Protein AF-A0A1V5ZY75-F1 (afdb_monomer_lite)

Radius of gyration: 36.14 Å; chains: 1; bounding box: 83×41×102 Å

Secondary structure (DSSP, 8-state):
---EEEHHHHHHHHT--HHHHHHHHTTT---B-TTSPBPPPHHHHHHHHHHHHHHHHHHHHHHHHHHHHHHT---HHHHHHHHHHHHHHHHHHHHHHTSS-TT--TT----GGGTT-HHHHHHHHHTTTSEEEHHHHHHHHHH-HHHHHHHHHHHHHHHHHHHHHHHHHHHHHHHHHHHHHHHHHHHHHHHHHHHHHHHS-HHHHHHHHHHHHHHHHHH-B-TTS-BSSEEEE-TTS-EEEES--HHHHHHHHHH-TT-SS-TTS---

pLDDT: mean 79.22, std 14.33, range [38.31, 94.19]

Foldseek 3Di:
DFDKDFQQNCCLLLVHDLVVVLVVLLVPFFWAAPVRHFDFDPVLVVLVVVLVVLVVVLVVLVVVLVVCVVVVHDCVVSVVVNVVSVVVNVVSVVVCVVPVDRRGNNPPDDDPVCPPPVVSVVSSCVSRRTITGVVVVVVVCVVCVVSNVVSVVVVVVVVVVVVVVVVVVQLVQLLVVLLVLLVVLCVVCCVPCVVVVVPDDLLVVLVSSCVRRVVVQQPDAGPVRHRSWDWDADPVGDTDTDDDDSVSSLVSLCPCPVDPDRPSVDDD

Structure (mmCIF, N/CA/C/O backbone):
data_AF-A0A1V5ZY75-F1
#
_entry.id   AF-A0A1V5ZY75-F1
#
loop_
_atom_site.group_PDB
_atom_site.id
_atom_site.type_symbol
_atom_site.label_atom_id
_atom_site.label_alt_id
_atom_site.label_comp_id
_atom_site.label_asym_id
_atom_site.label_entity_id
_atom_site.label_seq_id
_atom_site.pdbx_PDB_ins_code
_atom_site.Cartn_x
_atom_site.Cartn_y
_atom_site.Cartn_z
_atom_site.occupancy
_atom_site.B_iso_or_equiv
_atom_site.auth_seq_id
_atom_site.auth_comp_id
_atom_site.auth_asym_id
_atom_site.auth_atom_id
_atom_site.pdbx_PDB_model_num
ATOM 1 N N . MET A 1 1 ? -10.872 -22.973 6.826 1.00 50.31 1 MET A N 1
ATOM 2 C CA . MET A 1 1 ? -10.241 -21.692 7.206 1.00 50.31 1 MET A CA 1
ATOM 3 C C . MET A 1 1 ? -10.696 -20.680 6.182 1.00 50.31 1 MET A C 1
ATOM 5 O O . MET A 1 1 ? -10.651 -21.013 5.007 1.00 50.31 1 MET A O 1
ATOM 9 N N . THR A 1 2 ? -11.210 -19.530 6.608 1.00 60.47 2 THR A N 1
ATOM 10 C CA . THR A 1 2 ? -11.576 -18.460 5.677 1.00 60.47 2 THR A CA 1
ATOM 11 C C . THR A 1 2 ? -10.291 -17.875 5.123 1.00 60.47 2 THR A C 1
ATOM 13 O O . THR A 1 2 ? -9.444 -17.417 5.891 1.00 60.47 2 THR A O 1
ATOM 16 N N . ASP A 1 3 ? -10.125 -17.929 3.811 1.00 87.19 3 ASP A N 1
ATOM 17 C CA . ASP A 1 3 ? -8.997 -17.285 3.168 1.00 87.19 3 ASP A CA 1
ATOM 18 C C . ASP A 1 3 ? -9.162 -15.766 3.268 1.00 87.19 3 ASP A C 1
ATOM 20 O O . ASP A 1 3 ? -10.206 -15.212 2.912 1.00 87.19 3 ASP A O 1
ATOM 24 N N . LEU A 1 4 ? -8.119 -15.096 3.752 1.00 90.81 4 LEU A N 1
ATOM 25 C CA . LEU A 1 4 ? -8.096 -13.650 3.931 1.00 90.81 4 LEU A CA 1
ATOM 26 C C . LEU A 1 4 ? -7.207 -12.986 2.872 1.00 90.81 4 LEU A C 1
ATOM 28 O O . LEU A 1 4 ? -6.217 -13.571 2.429 1.00 90.81 4 LEU A O 1
ATOM 32 N N . ILE A 1 5 ? -7.564 -11.766 2.479 1.00 89.81 5 ILE A N 1
ATOM 33 C CA . ILE A 1 5 ? -6.787 -10.885 1.596 1.00 89.81 5 ILE A CA 1
ATOM 34 C C . ILE A 1 5 ? -6.649 -9.515 2.260 1.00 89.81 5 ILE A C 1
ATOM 36 O O . ILE A 1 5 ? -7.590 -9.053 2.908 1.00 89.81 5 ILE A O 1
ATOM 40 N N . LYS A 1 6 ? -5.485 -8.872 2.154 1.00 87.94 6 LYS A N 1
ATOM 41 C CA . LYS A 1 6 ? -5.271 -7.560 2.784 1.00 87.94 6 LYS A CA 1
ATOM 42 C C . LYS A 1 6 ? -5.846 -6.423 1.944 1.00 87.94 6 LYS A C 1
ATOM 44 O O . LYS A 1 6 ? -5.929 -6.516 0.720 1.00 87.94 6 LYS A O 1
ATOM 49 N N . GLY A 1 7 ? -6.197 -5.313 2.590 1.00 83.25 7 GLY A N 1
ATOM 50 C CA . GLY A 1 7 ? -6.754 -4.140 1.911 1.00 83.25 7 GLY A CA 1
ATOM 51 C C . GLY A 1 7 ? -5.866 -3.578 0.796 1.00 83.25 7 GLY A C 1
ATOM 52 O O . GLY A 1 7 ? -6.369 -3.266 -0.280 1.00 83.25 7 GLY A O 1
ATOM 53 N N . HIS A 1 8 ? -4.544 -3.510 0.989 1.00 79.56 8 HIS A N 1
ATOM 54 C CA . HIS A 1 8 ? -3.632 -3.068 -0.078 1.00 79.56 8 HIS A CA 1
ATOM 55 C C . HIS A 1 8 ? -3.606 -4.022 -1.283 1.00 79.56 8 HIS A C 1
ATOM 57 O O . HIS A 1 8 ? -3.567 -3.566 -2.423 1.00 79.56 8 HIS A O 1
ATOM 63 N N . GLU A 1 9 ? -3.707 -5.333 -1.051 1.00 83.25 9 GLU A N 1
ATOM 64 C CA . GLU A 1 9 ? -3.795 -6.326 -2.127 1.00 83.25 9 GLU A CA 1
ATOM 65 C C . GLU A 1 9 ? -5.097 -6.146 -2.921 1.00 83.25 9 GLU A C 1
ATOM 67 O O . GLU A 1 9 ? -5.105 -6.339 -4.135 1.00 83.25 9 GLU A O 1
ATOM 72 N N . LEU A 1 10 ? -6.186 -5.708 -2.275 1.00 84.50 10 LEU A N 1
ATOM 73 C CA . LEU A 1 10 ? -7.428 -5.339 -2.962 1.00 84.50 10 LEU A CA 1
ATOM 74 C C . LEU A 1 10 ? -7.290 -4.067 -3.794 1.00 84.50 10 LEU A C 1
ATOM 76 O O . LEU A 1 10 ? -7.817 -4.028 -4.906 1.00 84.50 10 LEU A O 1
ATOM 80 N N . LEU A 1 11 ? -6.571 -3.049 -3.307 1.00 79.19 11 LEU A N 1
ATOM 81 C CA . LEU A 1 11 ? -6.301 -1.850 -4.107 1.00 79.19 11 LEU A CA 1
ATOM 82 C C . LEU A 1 11 ? -5.575 -2.206 -5.404 1.00 79.19 11 LEU A C 1
ATOM 84 O O . LEU A 1 11 ? -5.949 -1.719 -6.470 1.00 79.19 11 LEU A O 1
ATOM 88 N N . GLU A 1 12 ? -4.577 -3.087 -5.326 1.00 76.75 12 GLU A N 1
ATOM 89 C CA . GLU A 1 12 ? -3.836 -3.566 -6.492 1.00 76.75 12 GLU A CA 1
ATOM 90 C C . GLU A 1 12 ? -4.706 -4.441 -7.399 1.00 76.75 12 GLU A C 1
ATOM 92 O O . GLU A 1 12 ? -4.807 -4.185 -8.601 1.00 76.75 12 GLU A O 1
ATOM 97 N N . ARG A 1 13 ? -5.379 -5.442 -6.821 1.00 82.44 13 ARG A N 1
ATOM 98 C CA . ARG A 1 13 ? -6.199 -6.427 -7.541 1.00 82.44 13 ARG A CA 1
ATOM 99 C C . ARG A 1 13 ? -7.377 -5.789 -8.269 1.00 82.44 13 ARG A C 1
ATOM 101 O O . ARG A 1 13 ? -7.681 -6.172 -9.397 1.00 82.44 13 ARG A O 1
ATOM 108 N N . TRP A 1 14 ? -8.034 -4.814 -7.649 1.00 82.00 14 TRP A N 1
ATOM 109 C CA . TRP A 1 14 ? -9.155 -4.084 -8.243 1.00 82.00 14 TRP A CA 1
ATOM 110 C C . TRP A 1 14 ? -8.718 -2.808 -8.965 1.00 82.00 14 TRP A C 1
ATOM 112 O O . TRP A 1 14 ? -9.518 -2.215 -9.689 1.00 82.00 14 TRP A O 1
ATOM 122 N N . ASN A 1 15 ? -7.452 -2.403 -8.813 1.00 72.31 15 ASN A N 1
ATOM 123 C CA . ASN A 1 15 ? -6.892 -1.169 -9.364 1.00 72.31 15 ASN A CA 1
ATOM 124 C C . ASN A 1 15 ? -7.782 0.046 -9.032 1.00 72.31 15 ASN A C 1
ATOM 126 O O . ASN A 1 15 ? -8.202 0.835 -9.889 1.00 72.31 15 ASN A O 1
ATOM 130 N N . ILE A 1 16 ? -8.087 0.164 -7.745 1.00 72.06 16 ILE A N 1
ATOM 131 C CA . ILE A 1 16 ? -8.884 1.240 -7.171 1.00 72.06 16 ILE A CA 1
ATOM 132 C C . ILE A 1 16 ? -8.049 2.023 -6.163 1.0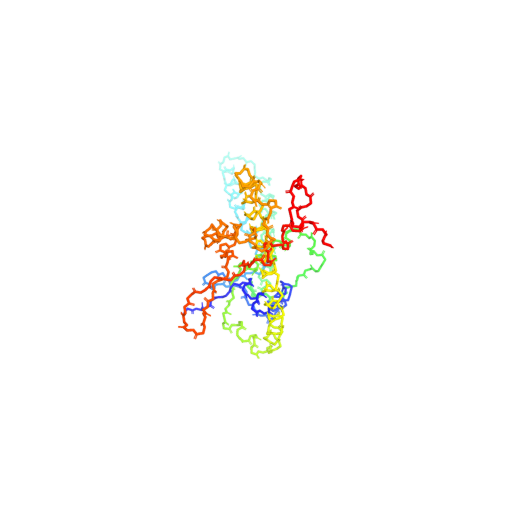0 72.06 16 ILE A C 1
ATOM 134 O O . ILE A 1 16 ? -7.079 1.513 -5.609 1.00 72.06 16 ILE A O 1
ATOM 138 N N . ASP A 1 17 ? -8.421 3.276 -5.934 1.00 70.06 17 ASP A N 1
ATOM 139 C CA . ASP A 1 17 ? -7.894 4.032 -4.805 1.00 70.06 17 ASP A CA 1
ATOM 140 C C . ASP A 1 17 ? -8.603 3.633 -3.502 1.00 70.06 17 ASP A C 1
ATOM 142 O O . ASP A 1 17 ? -9.605 2.909 -3.484 1.00 70.06 17 ASP A O 1
ATOM 146 N N . ILE A 1 18 ? -8.064 4.132 -2.394 1.00 70.62 18 ILE A N 1
ATOM 147 C CA . ILE A 1 18 ? -8.586 3.858 -1.060 1.00 70.62 18 ILE A CA 1
ATOM 148 C C . ILE A 1 18 ? -10.033 4.341 -0.879 1.00 70.62 18 ILE A C 1
ATOM 150 O O . ILE A 1 18 ? -10.809 3.678 -0.199 1.00 70.62 18 ILE A O 1
ATOM 154 N N . PHE A 1 19 ? -10.449 5.431 -1.529 1.00 74.31 19 PHE A N 1
ATOM 155 C CA . PHE A 1 19 ? -11.814 5.952 -1.404 1.00 74.31 19 PHE A CA 1
ATOM 156 C C . PHE A 1 19 ? -12.833 5.008 -2.033 1.00 74.31 19 PHE A C 1
ATOM 158 O O . PHE A 1 19 ? -13.869 4.718 -1.439 1.00 74.31 19 PHE A O 1
ATOM 165 N N . LYS A 1 20 ? -12.500 4.453 -3.197 1.00 77.62 20 LYS A N 1
ATOM 166 C CA . LYS A 1 20 ? -13.313 3.417 -3.830 1.00 77.62 20 LYS A CA 1
ATOM 167 C C . LYS A 1 20 ? -13.371 2.136 -3.003 1.00 77.62 20 LYS A C 1
ATOM 169 O O . LYS A 1 20 ? -14.414 1.493 -2.997 1.00 77.62 20 LYS A O 1
ATOM 174 N N . LEU A 1 21 ? -12.301 1.756 -2.296 1.00 81.19 21 LEU A N 1
ATOM 175 C CA . LEU A 1 21 ? -12.353 0.614 -1.371 1.00 81.19 21 LEU A CA 1
ATOM 176 C C . LEU A 1 21 ? -13.390 0.857 -0.264 1.00 81.19 21 LEU A C 1
ATOM 178 O O . LEU A 1 21 ? -14.197 -0.023 0.031 1.00 81.19 21 LEU A O 1
ATOM 182 N N . TYR A 1 22 ? -13.441 2.077 0.269 1.00 79.19 22 TYR A N 1
ATOM 183 C CA . TYR A 1 22 ? -14.458 2.485 1.236 1.00 79.19 22 TYR A CA 1
ATOM 184 C C . TYR A 1 22 ? -15.885 2.465 0.677 1.00 79.19 22 TYR A C 1
ATOM 186 O O . TYR A 1 22 ? -16.811 2.101 1.401 1.00 79.19 22 TYR A O 1
ATOM 194 N N . ASP A 1 23 ? -16.085 2.774 -0.606 1.00 81.94 23 ASP A N 1
ATOM 195 C CA . ASP A 1 23 ? -17.400 2.616 -1.237 1.00 81.94 23 ASP A CA 1
ATOM 196 C C . ASP A 1 23 ? -17.878 1.155 -1.215 1.00 81.94 23 ASP A C 1
ATOM 198 O O . ASP A 1 23 ? -19.076 0.909 -1.068 1.00 81.94 23 ASP A O 1
ATOM 202 N N . TYR A 1 24 ? -16.970 0.180 -1.345 1.00 86.75 24 TYR A N 1
ATOM 203 C CA . TYR A 1 24 ? -17.310 -1.242 -1.211 1.00 86.75 24 TYR A CA 1
ATOM 204 C C . TYR A 1 24 ? -17.560 -1.638 0.244 1.00 86.75 24 TYR A C 1
ATOM 206 O O . TYR A 1 24 ? -18.488 -2.403 0.512 1.00 86.75 24 TYR A O 1
ATOM 214 N N . ILE A 1 25 ? -16.798 -1.082 1.188 1.00 86.88 25 ILE A N 1
ATOM 215 C CA . ILE A 1 25 ? -17.009 -1.294 2.628 1.00 86.88 25 ILE A CA 1
ATOM 216 C C . ILE A 1 25 ? -18.401 -0.813 3.051 1.00 86.88 25 ILE A C 1
ATOM 218 O O . ILE A 1 25 ? -19.169 -1.564 3.653 1.00 86.88 25 ILE A O 1
ATOM 222 N N . ASN A 1 26 ? -18.798 0.376 2.600 1.00 80.06 26 ASN A N 1
ATOM 223 C CA . ASN A 1 26 ? -20.136 0.931 2.827 1.00 80.06 26 ASN A CA 1
ATOM 224 C C . ASN A 1 26 ? -21.252 0.154 2.110 1.00 80.06 26 ASN A C 1
ATOM 226 O O . ASN A 1 26 ? -22.430 0.363 2.384 1.00 80.06 26 ASN A O 1
ATOM 230 N N . LYS A 1 27 ? -20.899 -0.751 1.193 1.00 81.38 27 LYS A N 1
ATOM 231 C CA . LYS A 1 27 ? -21.823 -1.666 0.507 1.00 81.38 27 LYS A CA 1
ATOM 232 C C . LYS A 1 27 ? -21.769 -3.093 1.057 1.00 81.38 27 LYS A C 1
ATOM 234 O O . LYS A 1 27 ? -22.365 -3.986 0.461 1.00 81.38 27 LYS A O 1
ATOM 239 N N . GLY A 1 28 ? -21.093 -3.307 2.186 1.00 81.88 28 GLY A N 1
ATOM 240 C CA . GLY A 1 28 ? -21.111 -4.572 2.918 1.00 81.88 28 GLY A CA 1
ATOM 241 C C . GLY A 1 28 ? -19.825 -5.387 2.841 1.00 81.88 28 GLY A C 1
ATOM 242 O O . GLY A 1 28 ? -19.806 -6.509 3.340 1.00 81.88 28 GLY A O 1
ATOM 243 N N . LEU A 1 29 ? -18.743 -4.857 2.260 1.00 89.44 29 LEU A N 1
ATOM 244 C CA . LEU A 1 29 ? -17.427 -5.481 2.392 1.00 89.44 29 LEU A CA 1
ATOM 245 C C . LEU A 1 29 ? -16.895 -5.262 3.817 1.00 89.44 29 LEU A C 1
ATOM 247 O O . LEU A 1 29 ? -16.447 -4.174 4.158 1.00 89.44 29 LEU A O 1
ATOM 251 N N . GLN A 1 30 ? -16.950 -6.292 4.658 1.00 90.94 30 GLN A N 1
ATOM 252 C CA . GLN A 1 30 ? -16.604 -6.183 6.075 1.00 90.94 30 GLN A CA 1
ATOM 253 C C . GLN A 1 30 ? -15.084 -6.284 6.312 1.00 90.94 30 GLN A C 1
ATOM 255 O O . GLN A 1 30 ? -14.500 -7.325 6.002 1.00 90.94 30 GLN A O 1
ATOM 260 N N . PRO A 1 31 ? -14.441 -5.275 6.936 1.00 91.62 31 PRO A N 1
ATOM 261 C CA . PRO A 1 31 ? -13.076 -5.403 7.433 1.00 91.62 31 PRO A CA 1
ATOM 262 C C . PRO A 1 31 ? -12.997 -6.396 8.599 1.00 91.62 31 PRO A C 1
ATOM 264 O O . PRO A 1 31 ? -13.831 -6.387 9.516 1.00 91.62 31 PRO A O 1
ATOM 267 N N . LEU A 1 32 ? -11.966 -7.234 8.568 1.00 92.06 32 LEU A N 1
ATOM 268 C CA . LEU A 1 32 ? -11.674 -8.306 9.511 1.00 92.06 32 LEU A CA 1
ATOM 269 C C . LEU A 1 32 ? -10.255 -8.156 10.064 1.00 92.06 32 LEU A C 1
ATOM 271 O O . LEU A 1 32 ? -9.349 -7.646 9.407 1.00 92.06 32 LEU A O 1
ATOM 275 N N . ASN A 1 33 ? -10.032 -8.665 11.271 1.00 89.62 33 ASN A N 1
ATOM 276 C CA . ASN A 1 33 ? -8.682 -8.812 11.803 1.00 89.62 33 ASN A CA 1
ATOM 277 C C . ASN A 1 33 ? -7.989 -10.070 11.237 1.00 89.62 33 ASN A C 1
ATOM 279 O O . ASN A 1 33 ? -8.601 -10.889 10.554 1.00 89.62 33 ASN A O 1
ATOM 283 N N . GLN A 1 34 ? -6.721 -10.277 11.600 1.00 86.81 34 GLN A N 1
ATOM 284 C CA . GLN A 1 34 ? -5.915 -11.439 11.181 1.00 86.81 34 GLN A CA 1
ATOM 285 C C . GLN A 1 34 ? -6.513 -12.804 11.574 1.00 86.81 34 GLN A C 1
ATOM 287 O O . GLN A 1 34 ? -6.138 -13.829 11.016 1.00 86.81 34 GLN A O 1
ATOM 292 N N . THR A 1 35 ? -7.436 -12.830 12.539 1.00 88.50 35 THR A N 1
ATOM 293 C CA . THR A 1 35 ? -8.142 -14.043 12.986 1.00 88.50 35 THR A CA 1
ATOM 294 C C . THR A 1 35 ? -9.525 -14.202 12.345 1.00 88.50 35 THR A C 1
ATOM 296 O O . THR A 1 35 ? -10.269 -15.100 12.726 1.00 88.50 35 THR A O 1
ATOM 299 N N . GLY A 1 36 ? -9.893 -13.324 11.406 1.00 86.19 36 GLY A N 1
ATOM 300 C CA . GLY A 1 36 ? -11.177 -13.348 10.706 1.00 86.19 36 GLY A CA 1
ATOM 301 C C . GLY A 1 36 ? -12.352 -12.753 11.489 1.00 86.19 36 GLY A C 1
ATOM 302 O O . GLY A 1 36 ? -13.499 -12.977 11.114 1.00 86.19 36 GLY A O 1
ATOM 303 N N . LYS A 1 37 ? -12.108 -12.014 12.582 1.00 89.75 37 LYS A N 1
ATOM 304 C CA . LYS A 1 37 ? -13.183 -11.365 13.355 1.00 89.75 37 LYS A CA 1
ATOM 305 C C . LYS A 1 37 ? -13.495 -9.964 12.811 1.00 89.75 37 LYS A C 1
ATOM 307 O O . LYS A 1 37 ? -12.540 -9.231 12.548 1.00 89.75 37 LYS A O 1
ATOM 312 N N . PRO A 1 38 ? -14.778 -9.564 12.722 1.00 90.88 38 PRO A N 1
ATOM 313 C CA . PRO A 1 38 ? -15.186 -8.227 12.293 1.00 90.88 38 PRO A CA 1
ATOM 314 C C . PRO A 1 38 ? -14.555 -7.096 13.105 1.00 90.88 38 PRO A C 1
ATOM 316 O O . PRO A 1 38 ? -14.480 -7.160 14.336 1.00 90.88 38 PRO A O 1
ATOM 319 N N . ILE A 1 39 ? -14.120 -6.049 12.404 1.00 88.56 39 ILE A N 1
ATOM 320 C CA . ILE A 1 39 ? -13.572 -4.826 12.993 1.00 88.56 39 ILE A CA 1
ATOM 321 C C . ILE A 1 39 ? -14.659 -3.739 13.010 1.00 88.56 39 ILE A C 1
ATOM 323 O O . ILE A 1 39 ? -15.235 -3.458 11.960 1.00 88.56 39 ILE A O 1
ATOM 327 N N . PRO A 1 40 ? -14.926 -3.091 14.161 1.00 87.31 40 PRO A N 1
ATOM 328 C CA . PRO A 1 40 ? -15.837 -1.952 14.250 1.00 87.31 40 PRO A CA 1
ATOM 329 C C . PRO A 1 40 ? -15.362 -0.717 13.471 1.00 87.31 40 PRO A C 1
ATOM 331 O O . PRO A 1 40 ? -14.157 -0.449 13.446 1.00 87.31 40 PRO A O 1
ATOM 334 N N . PRO A 1 41 ? -16.283 0.124 12.966 1.00 84.81 41 PRO A N 1
ATOM 335 C CA . PRO A 1 41 ? -15.938 1.431 12.414 1.00 84.81 41 PRO A CA 1
ATOM 336 C C . PRO A 1 41 ? -15.153 2.329 13.400 1.00 84.81 41 PRO A C 1
ATOM 338 O O . PRO A 1 41 ? -15.284 2.168 14.621 1.00 84.81 41 PRO A O 1
ATOM 341 N N . PRO A 1 42 ? -14.353 3.308 12.927 1.00 78.62 42 PRO A N 1
ATOM 342 C CA . PRO A 1 42 ? -13.482 4.133 13.764 1.00 78.62 42 PRO A CA 1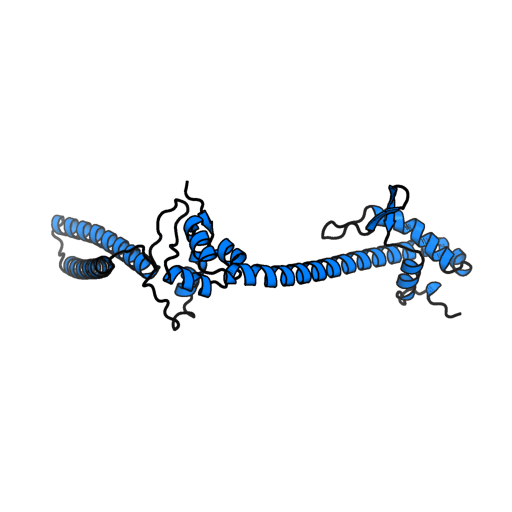
ATOM 343 C C . PRO A 1 42 ? -14.212 4.893 14.869 1.00 78.62 42 PRO A C 1
ATOM 345 O O . PRO A 1 42 ? -13.727 4.941 15.997 1.00 78.62 42 PRO A O 1
ATOM 348 N N . ASN A 1 43 ? -15.400 5.437 14.591 1.00 79.56 43 ASN A N 1
ATOM 349 C CA . ASN A 1 43 ? -16.208 6.130 15.600 1.00 79.56 43 ASN A CA 1
ATOM 350 C C . ASN A 1 43 ? -16.670 5.179 16.716 1.00 79.56 43 ASN A C 1
ATOM 352 O O . ASN A 1 43 ? -16.612 5.539 17.890 1.00 79.56 43 ASN A O 1
ATOM 356 N N . VAL A 1 44 ? -17.084 3.958 16.368 1.00 85.12 44 VAL A N 1
ATOM 357 C CA . VAL A 1 44 ? -17.472 2.922 17.329 1.00 85.12 44 VAL A CA 1
ATOM 358 C C . VAL A 1 44 ? -16.254 2.480 18.128 1.00 85.12 44 VAL A C 1
ATOM 360 O O . VAL A 1 44 ? -16.305 2.434 19.354 1.00 85.12 44 VAL A O 1
ATOM 363 N N . THR A 1 45 ? -15.129 2.244 17.453 1.00 84.62 45 THR A N 1
ATOM 364 C CA . THR A 1 45 ? -13.850 1.917 18.091 1.00 84.62 45 THR A CA 1
ATOM 365 C C . THR A 1 45 ? -13.424 3.004 19.080 1.00 84.62 45 THR A C 1
ATOM 367 O O . THR A 1 45 ? -13.021 2.688 20.199 1.00 84.62 45 THR A O 1
ATOM 370 N N . HIS A 1 46 ? -13.537 4.279 18.706 1.00 82.69 46 HIS A N 1
ATOM 371 C CA . HIS A 1 46 ? -13.221 5.409 19.575 1.00 82.69 46 HIS A CA 1
ATOM 372 C C . HIS A 1 46 ? -14.156 5.467 20.789 1.00 82.69 46 HIS A C 1
ATOM 374 O O . HIS A 1 46 ? -13.673 5.543 21.916 1.00 82.69 46 HIS A O 1
ATOM 380 N N . MET A 1 47 ? -15.473 5.334 20.591 1.00 84.94 47 MET A N 1
ATOM 381 C CA . MET A 1 47 ? -16.440 5.286 21.696 1.00 84.94 47 MET A CA 1
ATOM 382 C C . MET A 1 47 ? -16.166 4.118 22.652 1.00 84.94 47 MET A C 1
ATOM 384 O O . MET A 1 47 ? -16.211 4.301 23.864 1.00 84.94 47 MET A O 1
ATOM 388 N N . LEU A 1 48 ? -15.823 2.935 22.132 1.00 87.94 48 LEU A N 1
ATOM 389 C CA . LEU A 1 48 ? -15.456 1.772 22.946 1.00 87.94 48 LEU A CA 1
ATOM 390 C C . LEU A 1 48 ? -14.166 2.006 23.745 1.00 87.94 48 LEU A C 1
ATOM 392 O O . LEU A 1 48 ? -14.089 1.616 24.911 1.00 87.94 48 LEU A O 1
ATOM 396 N N . LYS A 1 49 ? -13.154 2.641 23.137 1.00 87.56 49 LYS A N 1
ATOM 397 C CA . LYS A 1 49 ? -11.907 3.013 23.824 1.00 87.56 49 LYS A CA 1
ATOM 398 C C . LYS A 1 49 ? -12.167 4.027 24.936 1.00 87.56 49 LYS A C 1
ATOM 400 O O . LYS A 1 49 ? -11.711 3.809 26.056 1.00 87.56 49 LYS A O 1
ATOM 405 N N . LEU A 1 50 ? -12.923 5.085 24.644 1.00 87.12 50 LEU A N 1
ATOM 406 C CA . LEU A 1 50 ? -13.268 6.124 25.612 1.00 87.12 50 LEU A CA 1
ATOM 407 C C . LEU A 1 50 ? -14.088 5.549 26.772 1.00 87.12 50 LEU A C 1
ATOM 409 O O . LEU A 1 50 ? -13.760 5.780 27.930 1.00 87.12 50 LEU A O 1
ATOM 413 N N . LEU A 1 51 ? -15.085 4.712 26.474 1.00 91.38 51 LEU A N 1
ATOM 414 C CA . LEU A 1 51 ? -15.872 4.030 27.497 1.00 91.38 51 LEU A CA 1
ATOM 415 C C . LEU A 1 51 ? -14.994 3.149 28.397 1.00 91.38 51 LEU A C 1
ATOM 417 O O . LEU A 1 51 ? -15.176 3.136 29.612 1.00 91.38 51 LEU A O 1
ATOM 421 N N . ARG A 1 52 ? -14.022 2.425 27.826 1.00 92.31 52 ARG A N 1
ATOM 422 C CA . ARG A 1 52 ? -13.071 1.622 28.609 1.00 92.31 52 ARG A CA 1
ATOM 423 C C . ARG A 1 52 ? -12.214 2.495 29.527 1.00 92.31 52 ARG A C 1
ATOM 425 O O . ARG A 1 52 ? -12.024 2.120 30.680 1.00 92.31 52 ARG A O 1
ATOM 432 N N . ALA A 1 53 ? -11.720 3.629 29.030 1.00 90.38 53 ALA A N 1
ATOM 433 C CA . ALA A 1 53 ? -10.939 4.573 29.824 1.00 90.38 53 ALA A CA 1
ATOM 434 C C . ALA A 1 53 ? -11.765 5.126 30.996 1.00 90.38 53 ALA A C 1
ATOM 436 O O . ALA A 1 53 ? -11.351 4.990 32.144 1.00 90.38 53 ALA A O 1
ATOM 437 N N . ILE A 1 54 ? -12.980 5.614 30.725 1.00 90.00 54 ILE A N 1
ATOM 438 C CA . ILE A 1 54 ? -13.890 6.137 31.754 1.00 90.00 54 ILE A CA 1
ATOM 439 C C . ILE A 1 54 ? -14.240 5.058 32.786 1.00 90.00 54 ILE A C 1
ATOM 441 O O . ILE A 1 54 ? -14.248 5.337 33.979 1.00 90.00 54 ILE A O 1
ATOM 445 N N . LYS A 1 55 ? -14.487 3.808 32.371 1.00 91.88 55 LYS A N 1
ATOM 446 C CA . LYS A 1 55 ? -14.731 2.705 33.319 1.00 91.88 55 LYS A CA 1
ATOM 447 C C . LYS A 1 55 ? -13.526 2.427 34.218 1.00 91.88 55 LYS A C 1
ATOM 449 O O . LYS A 1 55 ? -13.715 2.153 35.399 1.00 91.88 55 LYS A O 1
ATOM 454 N N . GLY A 1 56 ? -12.311 2.515 33.678 1.00 91.00 56 GLY A N 1
ATOM 455 C CA . GLY A 1 56 ? -11.084 2.428 34.470 1.00 91.00 56 GLY A CA 1
ATOM 456 C C . GLY A 1 56 ? -10.964 3.578 35.472 1.00 91.00 56 GLY A C 1
ATOM 457 O O . GLY A 1 56 ? -10.713 3.336 36.650 1.00 91.00 56 GLY A O 1
ATOM 458 N N . GLU A 1 57 ? -11.219 4.815 35.034 1.00 90.62 57 GLU A N 1
ATOM 459 C CA . GLU A 1 57 ? -11.249 5.992 35.913 1.00 90.62 57 GLU A CA 1
ATOM 460 C C . GLU A 1 57 ? -12.279 5.832 37.036 1.00 90.62 57 GLU A C 1
ATOM 462 O O . GLU A 1 57 ? -11.956 6.055 38.200 1.00 90.62 57 GLU A O 1
ATOM 467 N N . LEU A 1 58 ? -13.492 5.374 36.712 1.00 92.12 58 LEU A N 1
ATOM 468 C CA . LEU A 1 58 ? -14.556 5.132 37.686 1.00 92.12 58 LEU A CA 1
ATOM 469 C C . LEU A 1 58 ? -14.145 4.107 38.747 1.00 92.12 58 LEU A C 1
ATOM 471 O O . LEU A 1 58 ? -14.378 4.346 39.928 1.00 92.12 58 LEU A O 1
ATOM 475 N N . GLN A 1 59 ? -13.499 3.003 38.358 1.00 92.62 59 GLN A N 1
ATOM 476 C CA . GLN A 1 59 ? -13.005 2.003 39.313 1.00 92.62 59 GLN A CA 1
ATOM 477 C C . GLN A 1 59 ? -11.966 2.588 40.276 1.00 92.62 59 GLN A C 1
ATOM 479 O O . GLN A 1 59 ? -11.998 2.307 41.475 1.00 92.62 59 GLN A O 1
ATOM 484 N N . VAL A 1 60 ? -11.049 3.415 39.766 1.00 91.50 60 VAL A N 1
ATOM 485 C CA . VAL A 1 60 ? -10.031 4.080 40.590 1.00 91.50 60 VAL A CA 1
ATOM 486 C C . VAL A 1 60 ? -10.678 5.103 41.524 1.00 91.50 60 VAL A C 1
ATOM 488 O O . VAL A 1 60 ? -10.410 5.078 42.722 1.00 91.50 60 VAL A O 1
ATOM 491 N N . MET A 1 61 ? -11.571 5.953 41.012 1.00 89.81 61 MET A N 1
ATOM 492 C CA . MET A 1 61 ? -12.273 6.964 41.809 1.00 89.81 61 MET A CA 1
ATOM 493 C C . MET A 1 61 ? -13.137 6.335 42.907 1.00 89.81 61 MET A C 1
ATOM 495 O O . MET A 1 61 ? -13.106 6.811 44.035 1.00 89.81 61 MET A O 1
ATOM 499 N N . GLN A 1 62 ? -13.846 5.237 42.620 1.00 90.94 62 GLN A N 1
ATOM 500 C CA . GLN A 1 62 ? -14.615 4.486 43.623 1.00 90.94 62 GLN A CA 1
ATOM 501 C C . GLN A 1 62 ? -13.717 3.913 44.724 1.00 90.94 62 GLN A C 1
ATOM 503 O O . GLN A 1 62 ? -14.097 3.880 45.892 1.00 90.94 62 GLN A O 1
ATOM 508 N N . ARG A 1 63 ? -12.506 3.470 44.372 1.00 92.19 63 ARG A N 1
ATOM 509 C CA . ARG A 1 63 ? -11.536 2.989 45.358 1.00 92.19 63 ARG A CA 1
ATOM 510 C C . ARG A 1 63 ? -11.012 4.121 46.243 1.00 92.19 63 ARG A C 1
ATOM 512 O O . ARG A 1 63 ? -10.883 3.912 47.444 1.00 92.19 63 ARG A O 1
ATOM 519 N N . ILE A 1 64 ? -10.713 5.284 45.662 1.00 88.56 64 ILE A N 1
ATOM 520 C CA . ILE A 1 64 ? -10.268 6.473 46.408 1.00 88.56 64 ILE A CA 1
ATOM 521 C C . ILE A 1 64 ? -11.381 6.953 47.343 1.00 88.56 64 ILE A C 1
ATOM 523 O O . ILE A 1 64 ? -11.137 7.152 48.525 1.00 88.56 64 ILE A O 1
ATOM 527 N N . GLU A 1 65 ? -12.612 7.060 46.842 1.00 92.62 65 GLU A N 1
ATOM 528 C CA . GLU A 1 65 ? -13.784 7.456 47.630 1.00 92.62 65 GLU A CA 1
ATOM 529 C C . GLU A 1 65 ? -13.980 6.561 48.859 1.00 92.62 65 GLU A C 1
ATOM 531 O O . GLU A 1 65 ? -14.161 7.064 49.969 1.00 92.62 65 GLU A O 1
ATOM 536 N N . LYS A 1 66 ? -13.843 5.242 48.682 1.00 91.75 66 LYS A N 1
ATOM 537 C CA . LYS A 1 66 ? -13.936 4.276 49.776 1.00 91.75 66 LYS A CA 1
ATOM 538 C C . LYS A 1 66 ? -12.835 4.471 50.823 1.00 91.75 66 LYS A C 1
ATOM 540 O O . LYS A 1 66 ? -13.136 4.476 52.012 1.00 91.75 66 LYS A O 1
ATOM 545 N N . LEU A 1 67 ? -11.582 4.638 50.393 1.00 92.06 67 LEU A N 1
ATOM 546 C CA . LEU A 1 67 ? -10.445 4.851 51.299 1.00 92.06 67 LEU A CA 1
ATOM 547 C C . LEU A 1 67 ? -10.588 6.158 52.087 1.00 92.06 67 LEU A C 1
ATOM 549 O O . LEU A 1 67 ? -10.361 6.169 53.292 1.00 92.06 67 LEU A O 1
ATOM 553 N N . ASN A 1 68 ? -11.025 7.232 51.429 1.00 90.50 68 ASN A N 1
ATOM 554 C CA . ASN A 1 68 ? -11.261 8.520 52.076 1.00 90.50 68 ASN A CA 1
ATOM 555 C C . ASN A 1 68 ? -12.394 8.425 53.104 1.00 90.50 68 ASN A C 1
ATOM 557 O O . ASN A 1 68 ? -12.247 8.910 54.222 1.00 90.50 68 ASN A O 1
ATOM 561 N N . LYS A 1 69 ? -13.486 7.717 52.781 1.00 89.75 69 LYS A N 1
ATOM 562 C CA . LYS A 1 69 ? -14.552 7.424 53.752 1.00 89.75 69 LYS A CA 1
ATOM 563 C C . LYS A 1 69 ? -14.050 6.630 54.957 1.00 89.75 69 LYS A C 1
ATOM 565 O O . LYS A 1 69 ? -14.414 6.957 56.081 1.00 89.75 69 LYS A O 1
ATOM 570 N N . GLU A 1 70 ? -13.227 5.605 54.737 1.00 91.88 70 GLU A N 1
ATOM 571 C CA . GLU A 1 70 ? -12.619 4.802 55.811 1.00 91.88 70 GLU A CA 1
ATOM 572 C C . GLU A 1 70 ? -11.656 5.631 56.683 1.00 91.88 70 GLU A C 1
ATOM 574 O O . GLU A 1 70 ? -11.569 5.398 57.887 1.00 91.88 70 GLU A O 1
ATOM 579 N N . ALA A 1 71 ? -10.981 6.624 56.098 1.00 90.31 71 ALA A N 1
ATOM 580 C CA . ALA A 1 71 ? -10.105 7.566 56.794 1.00 90.31 71 ALA A CA 1
ATOM 581 C C . ALA A 1 71 ? -10.851 8.734 57.477 1.00 90.31 71 ALA A C 1
ATOM 583 O O . ALA A 1 71 ? -10.231 9.509 58.204 1.00 90.31 71 ALA A O 1
ATOM 584 N N . GLY A 1 72 ? -12.168 8.865 57.271 1.00 88.56 72 GLY A N 1
ATOM 585 C CA . GLY A 1 72 ? -12.967 9.979 57.792 1.00 88.56 72 GLY A CA 1
ATOM 586 C C . GLY A 1 72 ? -12.767 11.304 57.046 1.00 88.56 72 GLY A C 1
ATOM 587 O O . GLY A 1 72 ? -13.071 12.361 57.594 1.00 88.56 72 GLY A O 1
ATOM 588 N N . GLU A 1 73 ? -12.253 11.261 55.816 1.00 88.56 73 GLU A N 1
ATOM 589 C CA . GLU A 1 73 ? -12.051 12.428 54.957 1.00 88.56 73 GLU A CA 1
ATOM 590 C C . GLU A 1 73 ? -13.324 12.810 54.180 1.00 88.56 73 GLU A C 1
ATOM 592 O O . GLU A 1 73 ? -14.188 11.980 53.877 1.00 88.56 73 GLU A O 1
ATOM 597 N N . GLU A 1 74 ? -13.431 14.090 53.816 1.00 86.62 74 GLU A N 1
ATOM 598 C CA . GLU A 1 74 ? -14.521 14.609 52.989 1.00 86.62 74 GLU A CA 1
ATOM 599 C C . GLU A 1 74 ? -14.416 14.082 51.546 1.00 86.62 74 GLU A C 1
ATOM 601 O O . GLU A 1 74 ? -13.338 14.033 50.952 1.00 86.62 74 GLU A O 1
ATOM 606 N N . THR A 1 75 ? -15.545 13.667 50.963 1.00 89.06 75 THR A N 1
ATOM 607 C CA . THR A 1 75 ? -15.584 13.025 49.631 1.00 89.06 75 THR A CA 1
ATOM 608 C C . THR A 1 75 ? -16.450 13.762 48.613 1.00 89.06 75 THR A C 1
ATOM 610 O O . THR A 1 75 ? -16.652 13.262 47.507 1.00 89.06 75 THR A O 1
ATOM 613 N N . ASP A 1 76 ? -16.942 14.959 48.933 1.00 90.75 76 ASP A N 1
ATOM 614 C CA . ASP A 1 76 ? -17.906 15.689 48.102 1.00 90.75 76 ASP A CA 1
ATOM 615 C C . ASP A 1 76 ? -17.402 15.959 46.681 1.00 90.75 76 ASP A C 1
ATOM 617 O O . ASP A 1 76 ? -18.124 15.730 45.706 1.00 90.75 76 ASP A O 1
ATOM 621 N N . ASP A 1 77 ? -16.147 16.374 46.529 1.00 86.12 77 ASP A N 1
ATOM 622 C CA . ASP A 1 77 ? -15.578 16.645 45.208 1.00 86.12 77 ASP A CA 1
ATOM 623 C C . ASP A 1 77 ? -15.333 15.364 44.399 1.00 86.12 77 ASP A C 1
ATOM 625 O O . ASP A 1 77 ? -15.578 15.334 43.188 1.00 86.12 77 ASP A O 1
ATOM 629 N N . ILE A 1 78 ? -14.962 14.266 45.066 1.00 86.75 78 ILE A N 1
ATOM 630 C CA . ILE A 1 78 ? -14.835 12.946 44.433 1.00 86.75 78 ILE A CA 1
ATOM 631 C C . ILE A 1 78 ? -16.214 12.448 43.976 1.00 86.75 78 ILE A C 1
ATOM 633 O O . ILE A 1 78 ? -16.358 11.970 42.849 1.00 86.75 78 ILE A O 1
ATOM 637 N N . ASN A 1 79 ? -17.252 12.630 44.795 1.00 87.56 79 ASN A N 1
ATOM 638 C CA . ASN A 1 79 ? -18.629 12.249 44.475 1.00 87.56 79 ASN A CA 1
ATOM 639 C C . ASN A 1 79 ? -19.193 13.045 43.285 1.00 87.56 79 ASN A C 1
ATOM 641 O O . ASN A 1 79 ? -19.874 12.478 42.417 1.00 87.56 79 ASN A O 1
ATOM 645 N N . LYS A 1 80 ? -18.872 14.344 43.183 1.00 91.69 80 LYS A N 1
ATOM 646 C CA . LYS A 1 80 ? -19.214 15.166 42.008 1.00 91.69 80 LYS A CA 1
ATOM 647 C C . LYS A 1 80 ? -18.555 14.617 40.738 1.00 91.69 80 LYS A C 1
ATOM 649 O O . LYS A 1 80 ? -19.246 14.428 39.734 1.00 91.69 80 LYS A O 1
ATOM 654 N N . LEU A 1 81 ? -17.255 14.310 40.778 1.00 89.88 81 LEU A N 1
ATOM 655 C CA . LEU A 1 81 ? -16.518 13.754 39.633 1.00 89.88 81 LEU A CA 1
ATOM 656 C C . LEU A 1 81 ? -17.035 12.369 39.219 1.00 89.88 81 LEU A C 1
ATOM 658 O O . LEU A 1 81 ? -17.270 12.138 38.029 1.00 89.88 81 LEU A O 1
ATOM 662 N N . LEU A 1 82 ? -17.297 11.484 40.186 1.00 91.31 82 LEU A N 1
ATOM 663 C CA . LEU A 1 82 ? -17.918 10.176 39.957 1.00 91.31 82 LEU A CA 1
ATOM 664 C C . LEU A 1 82 ? -19.248 10.314 39.215 1.00 91.31 82 LEU A C 1
ATOM 666 O O . LEU A 1 82 ? -19.487 9.621 38.227 1.00 91.31 82 LEU A O 1
ATOM 670 N N . THR A 1 83 ? -20.094 11.253 39.644 1.00 92.25 83 THR A N 1
ATOM 671 C CA . THR A 1 83 ? -21.393 11.509 39.010 1.00 92.25 83 THR A CA 1
ATOM 672 C C . THR A 1 83 ? -21.236 11.965 37.557 1.00 92.25 83 THR A C 1
ATOM 674 O O . THR A 1 83 ? -21.966 11.495 36.682 1.00 92.25 83 THR A O 1
ATOM 677 N N . ILE A 1 84 ? -20.280 12.857 37.275 1.00 92.38 84 ILE A N 1
ATOM 678 C CA . ILE A 1 84 ? -20.004 13.342 35.913 1.00 92.38 84 ILE A CA 1
ATOM 679 C C . ILE A 1 84 ? -19.547 12.186 35.017 1.00 92.38 84 ILE A C 1
ATOM 681 O O . ILE A 1 84 ? -20.117 11.980 33.942 1.00 92.38 84 ILE A O 1
ATOM 685 N N . ARG A 1 85 ? -18.569 11.394 35.473 1.00 90.94 85 ARG A N 1
ATOM 686 C CA . ARG A 1 85 ? -18.026 10.265 34.705 1.00 90.94 85 ARG A CA 1
ATOM 687 C C . ARG A 1 85 ? -19.042 9.145 34.497 1.00 90.94 85 ARG A C 1
ATOM 689 O O . ARG A 1 85 ? -19.093 8.579 33.408 1.00 90.94 85 ARG A O 1
ATOM 696 N N . LEU A 1 86 ? -19.899 8.866 35.482 1.00 93.25 86 LEU A N 1
ATOM 697 C CA . LEU A 1 86 ? -21.002 7.908 35.337 1.00 93.25 86 LEU A CA 1
ATOM 698 C C . LEU A 1 86 ? -21.994 8.351 34.258 1.00 93.25 86 LEU A C 1
ATOM 700 O O . LEU A 1 86 ? -22.372 7.547 33.408 1.00 93.25 86 LEU A O 1
ATOM 704 N N . ARG A 1 87 ? -22.384 9.633 34.239 1.00 94.12 87 ARG A N 1
ATOM 705 C CA . ARG A 1 87 ? -23.255 10.163 33.174 1.00 94.12 87 ARG A CA 1
ATOM 706 C C . ARG A 1 87 ? -22.601 10.055 31.801 1.00 94.12 87 ARG A C 1
ATOM 708 O O . ARG A 1 87 ? -23.274 9.709 30.834 1.00 94.12 87 ARG A O 1
ATOM 715 N N . GLU A 1 88 ? -21.309 10.354 31.707 1.00 93.12 88 GLU A N 1
ATOM 716 C CA . GLU A 1 88 ? -20.559 10.245 30.456 1.00 93.12 88 GLU A CA 1
ATOM 717 C C . GLU A 1 88 ? -20.500 8.795 29.951 1.00 93.12 88 GLU A C 1
ATOM 719 O O . GLU A 1 88 ? -20.789 8.543 28.779 1.00 93.12 88 GLU A O 1
ATOM 724 N N . ALA A 1 89 ? -20.214 7.838 30.842 1.00 92.75 89 ALA A N 1
ATOM 725 C CA . ALA A 1 89 ? -20.224 6.411 30.533 1.00 92.75 89 ALA A CA 1
ATOM 726 C C . ALA A 1 89 ? -21.604 5.945 30.048 1.00 92.75 89 ALA A C 1
ATOM 728 O O . ALA A 1 89 ? -21.695 5.353 28.973 1.00 92.75 89 ALA A O 1
ATOM 729 N N . ASN A 1 90 ? -22.673 6.280 30.778 1.00 93.62 90 ASN A N 1
ATOM 730 C CA . ASN A 1 90 ? -24.043 5.914 30.407 1.00 93.62 90 ASN A CA 1
ATOM 731 C C . ASN A 1 90 ? -24.421 6.483 29.035 1.00 93.62 90 ASN A C 1
ATOM 733 O O . ASN A 1 90 ? -24.935 5.765 28.183 1.00 93.62 90 ASN A O 1
ATOM 737 N N . ARG A 1 91 ? -24.076 7.749 28.767 1.00 94.19 91 ARG A N 1
ATOM 738 C CA . ARG A 1 91 ? -24.325 8.382 27.465 1.00 94.19 91 ARG A CA 1
ATOM 739 C C . ARG A 1 91 ? -23.599 7.663 26.322 1.00 94.19 91 ARG A C 1
ATOM 741 O O . ARG A 1 91 ? -24.139 7.563 25.220 1.00 94.19 91 ARG A O 1
ATOM 748 N N . LEU A 1 92 ? -22.363 7.207 26.538 1.00 91.31 92 LEU A N 1
ATOM 749 C CA . LEU A 1 92 ? -21.622 6.433 25.535 1.00 91.31 92 LEU A CA 1
ATOM 750 C C . LEU A 1 92 ? -22.219 5.037 25.341 1.00 91.31 92 LEU A C 1
ATOM 752 O O . LEU A 1 92 ? -22.293 4.569 24.207 1.00 91.31 92 LEU A O 1
ATOM 756 N N . GLU A 1 93 ? -22.662 4.387 26.414 1.00 92.62 93 GLU A N 1
ATOM 757 C CA . GLU A 1 93 ? -23.328 3.085 26.347 1.00 92.62 93 GLU A CA 1
ATOM 758 C C . GLU A 1 93 ? -24.655 3.155 25.599 1.00 92.62 93 GLU A C 1
ATOM 760 O O . GLU A 1 93 ? -24.885 2.335 24.714 1.00 92.62 93 GLU A O 1
ATOM 765 N N . GLU A 1 94 ? -25.485 4.161 25.873 1.00 92.94 94 GLU A N 1
ATOM 766 C CA . GLU A 1 94 ? -26.726 4.419 25.136 1.00 92.94 94 GLU A CA 1
ATOM 767 C C . GLU A 1 94 ? -26.453 4.615 23.642 1.00 92.94 94 GLU A C 1
ATOM 769 O O . GLU A 1 94 ? -27.068 3.955 22.805 1.00 92.94 94 GLU A O 1
ATOM 774 N N . LYS A 1 95 ? -25.469 5.458 23.296 1.00 89.88 95 LYS A N 1
ATOM 775 C CA . LYS A 1 95 ? -25.054 5.662 21.899 1.00 89.88 95 LYS A CA 1
ATOM 776 C C . LYS A 1 95 ? -24.583 4.373 21.238 1.00 89.88 95 LYS A C 1
ATOM 778 O O . LYS A 1 95 ? -24.913 4.137 20.084 1.00 89.88 95 LYS A O 1
ATOM 783 N N . LEU A 1 96 ? -23.801 3.557 21.943 1.00 89.38 96 LEU A N 1
ATOM 784 C CA . LEU A 1 96 ? -23.317 2.281 21.423 1.00 89.38 96 LEU A CA 1
ATOM 785 C C . LEU A 1 96 ? -24.455 1.272 21.260 1.00 89.38 96 LEU A C 1
ATOM 787 O O . LEU A 1 96 ? -24.456 0.527 20.289 1.00 89.38 96 LEU A O 1
ATOM 791 N N . ASN A 1 97 ? -25.406 1.222 22.189 1.00 88.62 97 ASN A N 1
ATOM 792 C CA . ASN A 1 97 ? -26.537 0.295 22.138 1.00 88.62 97 ASN A CA 1
ATOM 793 C C . ASN A 1 97 ? -27.577 0.690 21.084 1.00 88.62 97 ASN A C 1
ATOM 795 O O . ASN A 1 97 ? -28.272 -0.181 20.576 1.00 88.62 97 ASN A O 1
ATOM 799 N N . ALA A 1 98 ? -27.636 1.967 20.703 1.00 87.44 98 ALA A N 1
ATOM 800 C CA . ALA A 1 98 ? -28.416 2.424 19.555 1.00 87.44 98 ALA A CA 1
ATOM 801 C C . ALA A 1 98 ? -27.846 1.949 18.199 1.00 87.44 98 ALA A C 1
ATOM 803 O O . ALA A 1 98 ? -28.511 2.089 17.176 1.00 87.44 98 ALA A O 1
ATOM 804 N N . ILE A 1 99 ? -26.623 1.403 18.170 1.00 85.62 99 ILE A N 1
ATOM 805 C CA . ILE A 1 99 ? -26.005 0.831 16.970 1.00 85.62 99 ILE A CA 1
ATOM 806 C C . ILE A 1 99 ? -26.281 -0.676 16.970 1.00 85.62 99 ILE A C 1
ATOM 808 O O . ILE A 1 99 ? -25.640 -1.424 17.708 1.00 85.62 99 ILE A O 1
ATOM 812 N N . GLU A 1 100 ? -27.242 -1.094 16.141 1.00 76.19 100 GLU A N 1
ATOM 813 C CA . GLU A 1 100 ? -27.755 -2.473 16.043 1.00 76.19 100 GLU A CA 1
ATOM 814 C C . GLU A 1 100 ? -26.642 -3.515 15.839 1.00 76.19 100 GLU A C 1
ATOM 816 O O . GLU A 1 100 ? -26.588 -4.514 16.553 1.00 76.19 100 GLU A O 1
ATOM 821 N N . ASP A 1 101 ? -25.693 -3.232 14.940 1.00 81.94 101 ASP A N 1
ATOM 822 C CA . ASP A 1 101 ? -24.459 -4.002 14.780 1.00 81.94 101 ASP A CA 1
ATOM 823 C C . ASP A 1 101 ? -23.240 -3.083 14.916 1.00 81.94 101 ASP A C 1
ATOM 825 O O . ASP A 1 101 ? -22.865 -2.350 13.998 1.00 81.94 101 ASP A O 1
ATOM 829 N N . LYS A 1 102 ? -22.588 -3.153 16.082 1.00 83.00 102 LYS A N 1
ATOM 830 C CA . LYS A 1 102 ? -21.383 -2.379 16.425 1.00 83.00 102 LYS A CA 1
ATOM 831 C C . LYS A 1 102 ? -20.196 -2.676 15.499 1.00 83.00 102 LYS A C 1
ATOM 833 O O . LYS A 1 102 ? -19.213 -1.941 15.537 1.00 83.00 102 LYS A O 1
ATOM 838 N N . THR A 1 103 ? -20.251 -3.744 14.706 1.00 83.56 103 THR A N 1
ATOM 839 C CA . THR A 1 103 ? -19.185 -4.142 13.779 1.00 83.56 103 THR A CA 1
ATOM 840 C C . THR A 1 103 ? -19.469 -3.794 12.320 1.00 83.56 103 THR A C 1
ATOM 842 O O . THR A 1 103 ? -18.527 -3.753 11.529 1.00 83.56 103 THR A O 1
ATOM 845 N N . SER A 1 104 ? -20.723 -3.484 11.981 1.00 84.44 104 SER A N 1
ATOM 846 C CA . SER A 1 104 ? -21.144 -3.214 10.608 1.00 84.44 104 SER A CA 1
ATOM 847 C C . SER A 1 104 ? -20.718 -1.831 10.127 1.00 84.44 104 SER A C 1
ATOM 849 O O . SER A 1 104 ? -20.910 -0.812 10.795 1.00 84.44 104 SER A O 1
ATOM 851 N N . TRP A 1 105 ? -20.191 -1.799 8.907 1.00 85.56 105 TRP A N 1
ATOM 852 C CA . TRP A 1 105 ? -19.778 -0.574 8.226 1.00 85.56 105 TRP A CA 1
ATOM 853 C C . TRP A 1 105 ? -20.816 -0.013 7.252 1.00 85.56 105 TRP A C 1
ATOM 855 O O . TRP A 1 105 ? -20.629 1.090 6.749 1.00 85.56 105 TRP A O 1
ATOM 865 N N . LEU A 1 106 ? -21.932 -0.714 7.018 1.00 78.69 106 LEU A N 1
ATOM 866 C CA . LEU A 1 106 ? -22.936 -0.357 6.000 1.00 78.69 106 LEU A CA 1
ATOM 867 C C . LEU A 1 106 ? -23.456 1.087 6.111 1.00 78.69 106 LEU A C 1
ATOM 869 O O . LEU A 1 106 ? -23.799 1.712 5.112 1.00 78.69 106 LEU A O 1
ATOM 873 N N . ASN A 1 107 ? -23.493 1.629 7.327 1.00 66.88 107 ASN A N 1
ATOM 874 C CA . ASN A 1 107 ? -24.045 2.952 7.612 1.00 66.88 107 ASN A CA 1
ATOM 875 C C . ASN A 1 107 ? -22.977 3.990 7.991 1.00 66.88 107 ASN A C 1
ATOM 877 O O . ASN A 1 107 ? -23.317 5.109 8.388 1.00 66.88 107 ASN A O 1
ATOM 881 N N . PHE A 1 108 ? -21.689 3.649 7.893 1.00 73.25 108 PHE A N 1
ATOM 882 C CA . PHE A 1 108 ? -20.617 4.548 8.299 1.00 73.25 108 PHE A CA 1
ATOM 883 C C . PHE A 1 108 ? -20.269 5.533 7.179 1.00 73.25 108 PHE A C 1
ATOM 885 O O . PHE A 1 108 ? -19.568 5.223 6.220 1.00 73.25 108 PHE A O 1
ATOM 892 N N . LYS A 1 109 ? -20.755 6.771 7.301 1.00 66.38 109 LYS A N 1
ATOM 893 C CA . LYS A 1 109 ? -20.368 7.852 6.390 1.00 66.38 109 LYS A CA 1
ATOM 894 C C . LYS A 1 109 ? -19.082 8.505 6.862 1.00 66.38 109 LYS A C 1
ATOM 896 O O . LYS A 1 109 ? -19.009 9.001 7.985 1.00 66.38 109 LYS A O 1
ATOM 901 N N . ILE A 1 110 ? -18.120 8.595 5.955 1.00 61.78 110 ILE A N 1
ATOM 902 C CA . ILE A 1 110 ? -16.951 9.434 6.165 1.00 61.78 110 ILE A CA 1
ATOM 903 C C . ILE A 1 110 ? -17.352 10.904 5.930 1.00 61.78 110 ILE A C 1
ATOM 905 O O . ILE A 1 110 ? -17.865 11.222 4.851 1.00 61.78 110 ILE A O 1
ATOM 909 N N . PRO A 1 111 ? -17.132 11.808 6.901 1.00 58.97 111 PRO A N 1
ATOM 910 C CA . PRO A 1 111 ? -17.280 13.242 6.708 1.00 58.97 111 PRO A CA 1
ATOM 911 C C . PRO A 1 111 ? -16.280 13.724 5.648 1.00 58.97 111 PRO A C 1
ATOM 913 O O . PRO A 1 111 ? -15.067 13.670 5.847 1.00 58.97 111 PRO A O 1
ATOM 916 N N . LYS A 1 112 ? -16.789 14.183 4.499 1.00 57.06 112 LYS A N 1
ATOM 917 C CA . LYS A 1 112 ? -15.967 14.711 3.390 1.00 57.06 112 LYS A CA 1
ATOM 918 C C . LYS A 1 112 ? -15.182 15.967 3.792 1.00 57.06 112 LYS A C 1
ATOM 920 O O . LYS A 1 112 ? -14.156 16.270 3.200 1.00 57.06 112 LYS A O 1
ATOM 925 N N . ASP A 1 113 ? -15.687 16.679 4.787 1.00 55.56 113 ASP A N 1
ATOM 926 C CA . ASP A 1 113 ? -15.163 17.904 5.385 1.00 55.56 113 ASP A CA 1
ATOM 927 C C . ASP A 1 113 ? -13.995 17.672 6.356 1.00 55.56 113 ASP A C 1
ATOM 929 O O . ASP A 1 113 ? -13.281 18.619 6.661 1.00 55.56 113 ASP A O 1
ATOM 933 N N . LYS A 1 114 ? -13.757 16.428 6.800 1.00 51.66 114 LYS A N 1
ATOM 934 C CA . LYS A 1 114 ? -12.679 16.073 7.747 1.00 51.66 114 LYS A CA 1
ATOM 935 C C . LYS A 1 114 ? -11.515 15.313 7.115 1.00 51.66 114 LYS A C 1
ATOM 937 O O . LYS A 1 114 ? -10.676 14.757 7.812 1.00 51.66 114 LYS A O 1
ATOM 942 N N . LEU A 1 115 ? -11.445 15.289 5.785 1.00 50.72 115 LEU A N 1
ATOM 943 C CA . LEU A 1 115 ? -10.368 14.625 5.043 1.00 50.72 115 LEU A CA 1
ATOM 944 C C . LEU A 1 115 ? -8.998 15.307 5.205 1.00 50.72 115 LEU A C 1
ATOM 946 O O . LEU A 1 115 ? -7.997 14.717 4.818 1.00 50.72 115 LEU A O 1
ATOM 950 N N . SER A 1 116 ? -8.940 16.520 5.761 1.00 44.28 116 SER A N 1
ATOM 951 C CA . SER A 1 116 ? -7.694 17.213 6.114 1.00 44.28 116 SER A CA 1
ATOM 952 C C . SER A 1 116 ? -7.232 16.973 7.555 1.00 44.28 116 SER A C 1
ATOM 954 O O . SER A 1 116 ? -6.141 17.416 7.899 1.00 44.28 116 SER A O 1
ATOM 956 N N . ASP A 1 117 ? -8.039 16.314 8.395 1.00 46.62 117 ASP A N 1
ATOM 957 C CA . ASP A 1 117 ? -7.655 15.986 9.771 1.00 46.62 117 ASP A CA 1
ATOM 958 C C . ASP A 1 117 ? -6.743 14.747 9.758 1.00 46.62 117 ASP A C 1
ATOM 960 O O . ASP A 1 117 ? -7.160 13.666 9.327 1.00 46.62 117 ASP A O 1
ATOM 964 N N . GLU A 1 118 ? -5.507 14.889 10.249 1.00 45.72 118 GLU A N 1
ATOM 965 C CA . GLU A 1 118 ? -4.505 13.808 10.341 1.00 45.72 118 GLU A CA 1
ATOM 966 C C . GLU A 1 118 ? -5.060 12.547 11.027 1.00 45.72 118 GLU A C 1
ATOM 968 O O . GLU A 1 118 ? -4.880 11.441 10.516 1.00 45.72 118 GLU A O 1
ATOM 973 N N . ASP A 1 119 ? -5.848 12.708 12.095 1.00 45.88 119 ASP A N 1
ATOM 974 C CA . ASP A 1 119 ? -6.513 11.607 12.812 1.00 45.88 119 ASP A CA 1
ATOM 975 C C . ASP A 1 119 ? -7.480 10.808 11.925 1.00 45.88 119 ASP A C 1
ATOM 977 O O . ASP A 1 119 ? -7.664 9.594 12.083 1.00 45.88 119 ASP A O 1
ATOM 981 N N . TYR A 1 120 ? -8.147 11.483 10.987 1.00 50.16 120 TYR A N 1
ATOM 982 C CA . TYR A 1 120 ? -9.054 10.825 10.056 1.00 50.16 120 TYR A CA 1
ATOM 983 C C . TYR A 1 120 ? -8.246 10.077 8.988 1.00 50.16 120 TYR A C 1
ATOM 985 O O . TYR A 1 120 ? -8.558 8.927 8.670 1.00 50.16 120 TYR A O 1
ATOM 993 N N . TYR A 1 121 ? -7.157 10.687 8.516 1.00 51.59 121 TYR A N 1
ATOM 994 C CA . TYR A 1 121 ? -6.208 10.119 7.557 1.00 51.59 121 TYR A CA 1
ATOM 995 C C . TYR A 1 121 ? -5.519 8.840 8.069 1.00 51.59 121 TYR A C 1
ATOM 997 O O . TYR A 1 121 ? -5.413 7.864 7.325 1.00 51.59 121 TYR A O 1
ATOM 1005 N N . GLU A 1 122 ? -5.118 8.779 9.342 1.00 55.06 122 GLU A N 1
ATOM 1006 C CA . GLU A 1 122 ? -4.511 7.571 9.927 1.00 55.06 122 GLU A CA 1
ATOM 1007 C C . GLU A 1 122 ? -5.478 6.376 9.949 1.00 55.06 122 GLU A C 1
ATOM 1009 O O . GLU A 1 122 ? -5.106 5.244 9.626 1.00 55.06 122 GLU A O 1
ATOM 1014 N N . ASN A 1 123 ? -6.754 6.617 10.265 1.00 56.59 123 ASN A N 1
ATOM 1015 C CA . ASN A 1 123 ? -7.774 5.566 10.254 1.00 56.59 123 ASN A CA 1
ATOM 1016 C C . ASN A 1 123 ? -8.092 5.075 8.832 1.00 56.59 123 ASN A C 1
ATOM 1018 O O . ASN A 1 123 ? -8.449 3.910 8.649 1.00 56.59 123 ASN A O 1
ATOM 1022 N N . TYR A 1 124 ? -7.918 5.932 7.823 1.00 62.72 124 TYR A N 1
ATOM 1023 C CA . TYR A 1 124 ? -8.060 5.566 6.417 1.00 62.72 124 TYR A CA 1
ATOM 1024 C C . TYR A 1 124 ? -7.019 4.539 5.982 1.00 62.72 124 TYR A C 1
ATOM 1026 O O . TYR A 1 124 ? -7.393 3.491 5.459 1.00 62.72 124 TYR A O 1
ATOM 1034 N N . TYR A 1 125 ? -5.737 4.797 6.247 1.00 61.03 125 TYR A N 1
ATOM 1035 C CA . TYR A 1 125 ? -4.659 3.872 5.886 1.00 61.03 125 TYR A CA 1
ATOM 1036 C C . TYR A 1 125 ? -4.697 2.572 6.680 1.00 61.03 125 TYR A C 1
ATOM 1038 O O . TYR A 1 125 ? -4.305 1.534 6.154 1.00 61.03 125 TYR A O 1
ATOM 1046 N N . LYS A 1 126 ? -5.244 2.587 7.899 1.00 70.50 126 LYS A N 1
ATOM 1047 C CA . LYS A 1 126 ? -5.394 1.373 8.705 1.00 70.50 126 LYS A CA 1
ATOM 1048 C C . LYS A 1 126 ? -6.227 0.288 8.013 1.00 70.50 126 LYS A C 1
ATOM 1050 O O . LYS A 1 126 ? -5.911 -0.891 8.135 1.00 70.50 126 LYS A O 1
ATOM 1055 N N . VAL A 1 127 ? -7.222 0.676 7.214 1.00 73.56 127 VAL A N 1
ATOM 1056 C CA . VAL A 1 127 ? -8.026 -0.270 6.420 1.00 73.56 127 VAL A CA 1
ATOM 1057 C C . VAL A 1 127 ? -7.188 -1.023 5.373 1.00 73.56 127 VAL A C 1
ATOM 1059 O O . VAL A 1 127 ? -7.574 -2.106 4.939 1.00 73.56 127 VAL A O 1
ATOM 1062 N N . LEU A 1 128 ? -6.011 -0.514 4.992 1.00 73.19 128 LEU A N 1
ATOM 1063 C CA . LEU A 1 128 ? -5.087 -1.230 4.102 1.00 73.19 128 LEU A CA 1
ATOM 1064 C C . LEU A 1 128 ? -4.378 -2.409 4.780 1.00 73.19 128 LEU A C 1
ATOM 1066 O O . LEU A 1 128 ? -3.964 -3.346 4.087 1.00 73.19 128 LEU A O 1
ATOM 1070 N N . ASP A 1 129 ? -4.251 -2.356 6.106 1.00 80.00 129 ASP A N 1
ATOM 1071 C CA . ASP A 1 129 ? -3.686 -3.421 6.941 1.00 80.00 129 ASP A CA 1
ATOM 1072 C C . ASP A 1 129 ? -4.754 -4.402 7.447 1.00 80.00 129 ASP A C 1
ATOM 1074 O O . ASP A 1 129 ? -4.432 -5.514 7.890 1.00 80.00 129 ASP A O 1
ATOM 1078 N N . ASP A 1 130 ? -6.026 -4.014 7.351 1.00 86.94 130 ASP A N 1
ATOM 1079 C CA . ASP A 1 130 ? -7.159 -4.880 7.640 1.00 86.94 130 ASP A CA 1
ATOM 1080 C C . ASP A 1 130 ? -7.304 -5.978 6.573 1.00 86.94 130 ASP A C 1
ATOM 1082 O O . ASP A 1 130 ? -6.784 -5.907 5.453 1.00 86.94 130 ASP A O 1
ATOM 1086 N N . HIS A 1 131 ? -7.988 -7.050 6.966 1.00 91.62 131 HIS A N 1
ATOM 1087 C CA . HIS A 1 131 ? -8.193 -8.239 6.151 1.00 91.62 131 HIS A CA 1
ATOM 1088 C C . HIS A 1 131 ? -9.635 -8.303 5.660 1.00 91.62 131 HIS A C 1
ATOM 1090 O O . HIS A 1 131 ? -10.552 -7.796 6.296 1.00 91.62 131 HIS A O 1
ATOM 1096 N N . PHE A 1 132 ? -9.843 -8.988 4.547 1.00 92.69 132 PHE A N 1
ATOM 1097 C CA . PHE A 1 132 ? -11.147 -9.185 3.936 1.00 92.69 132 PHE A CA 1
ATOM 1098 C C . PHE A 1 132 ? -11.318 -10.654 3.575 1.00 92.69 132 PHE A C 1
ATOM 1100 O O . PHE A 1 132 ? -10.354 -11.326 3.208 1.00 92.69 132 PHE A O 1
ATOM 1107 N N . SER A 1 133 ? -12.543 -11.160 3.685 1.00 92.75 133 SER A N 1
ATOM 1108 C CA . SER A 1 133 ? -12.869 -12.518 3.250 1.00 92.75 133 SER A CA 1
ATOM 1109 C C . SER A 1 133 ? -12.735 -12.623 1.732 1.00 92.75 133 SER A C 1
ATOM 1111 O O . SER A 1 133 ? -13.373 -11.853 1.005 1.00 92.75 133 SER A O 1
ATOM 1113 N N . LYS A 1 134 ? -11.948 -13.587 1.235 1.00 90.44 134 LYS A N 1
ATOM 1114 C CA . LYS A 1 134 ? -11.863 -13.840 -0.212 1.00 90.44 134 LYS A CA 1
ATOM 1115 C C . LYS A 1 134 ? -13.229 -14.168 -0.810 1.00 90.44 134 LYS A C 1
ATOM 1117 O O . LYS A 1 134 ? -13.522 -13.702 -1.904 1.00 90.44 134 LYS A O 1
ATOM 1122 N N . ASP A 1 135 ? -14.089 -14.873 -0.077 1.00 90.62 135 ASP A N 1
ATOM 1123 C CA . ASP A 1 135 ? -15.430 -15.223 -0.558 1.00 90.62 135 ASP A CA 1
ATOM 1124 C C . ASP A 1 135 ? -16.277 -13.974 -0.837 1.00 90.62 135 ASP A C 1
ATOM 1126 O O . ASP A 1 135 ? -17.011 -13.916 -1.824 1.00 90.62 135 ASP A O 1
ATOM 1130 N N . ASP A 1 136 ? -16.175 -12.951 0.013 1.00 89.75 136 ASP A N 1
ATOM 1131 C CA . ASP A 1 136 ? -16.939 -11.712 -0.158 1.00 89.75 136 ASP A CA 1
ATOM 1132 C C . ASP A 1 136 ? -16.348 -10.836 -1.266 1.00 89.75 136 ASP A C 1
ATOM 1134 O O . ASP A 1 136 ? -17.087 -10.250 -2.061 1.00 89.75 136 ASP A O 1
ATOM 1138 N N . VAL A 1 137 ? -15.021 -10.829 -1.393 1.00 90.19 137 VAL A N 1
ATOM 1139 C CA . VAL A 1 137 ? -14.294 -10.207 -2.509 1.00 90.19 137 VAL A CA 1
ATOM 1140 C C . VAL A 1 137 ? -14.721 -10.828 -3.842 1.00 90.19 137 VAL A C 1
ATOM 1142 O O . VAL A 1 137 ? -15.084 -10.107 -4.770 1.00 90.19 137 VAL A O 1
ATOM 1145 N N . GLU A 1 138 ? -14.774 -12.155 -3.934 1.00 89.19 138 GLU A N 1
ATOM 1146 C CA . GLU A 1 138 ? -15.195 -12.864 -5.146 1.00 89.19 138 GLU A CA 1
ATOM 1147 C C . GLU A 1 138 ? -16.672 -12.635 -5.484 1.00 89.19 138 GLU A C 1
ATOM 1149 O O . GLU A 1 138 ? -17.029 -12.515 -6.660 1.00 89.19 138 GLU A O 1
ATOM 1154 N N . LYS A 1 139 ? -17.551 -12.537 -4.478 1.00 89.31 139 LYS A N 1
ATOM 1155 C CA . LYS A 1 139 ? -18.953 -12.139 -4.697 1.00 89.31 139 LYS A CA 1
ATOM 1156 C C . LYS A 1 139 ? -19.035 -10.743 -5.316 1.00 89.31 139 LYS A C 1
ATOM 1158 O O . LYS A 1 139 ? -19.794 -10.544 -6.265 1.00 89.31 139 LYS A O 1
ATOM 1163 N N . ILE A 1 140 ? -18.247 -9.787 -4.821 1.00 88.00 140 ILE A N 1
ATOM 1164 C CA . ILE A 1 140 ? -18.194 -8.425 -5.374 1.00 88.00 140 ILE A CA 1
ATOM 1165 C C . ILE A 1 140 ? -17.678 -8.440 -6.814 1.00 88.00 140 ILE A C 1
ATOM 1167 O O . ILE A 1 140 ? -18.274 -7.781 -7.667 1.00 88.00 140 ILE A O 1
ATOM 1171 N N . GLU A 1 141 ? -16.626 -9.210 -7.099 1.00 86.50 141 GLU A N 1
ATOM 1172 C CA . GLU A 1 141 ? -16.051 -9.354 -8.443 1.00 86.50 141 GLU A CA 1
ATOM 1173 C C . GLU A 1 141 ? -17.063 -9.928 -9.444 1.00 86.50 141 GLU A C 1
ATOM 1175 O O . GLU A 1 141 ? -17.207 -9.399 -10.549 1.00 86.50 141 GLU A O 1
ATOM 1180 N N . LYS A 1 142 ? -17.820 -10.960 -9.046 1.00 85.69 142 LYS A N 1
ATOM 1181 C CA . LYS A 1 142 ? -18.891 -11.550 -9.870 1.00 85.69 142 LYS A CA 1
ATOM 1182 C C . LYS A 1 142 ? -20.009 -10.550 -10.159 1.00 85.69 142 LYS A C 1
ATOM 1184 O O . LYS A 1 142 ? -20.504 -10.492 -11.283 1.00 85.69 142 LYS A O 1
ATOM 1189 N N . ASN A 1 143 ? -20.368 -9.737 -9.168 1.00 83.81 143 ASN A N 1
ATOM 1190 C CA . ASN A 1 143 ? -21.430 -8.739 -9.290 1.00 83.81 143 ASN A CA 1
ATOM 1191 C C . ASN A 1 143 ? -20.974 -7.448 -9.996 1.00 83.81 143 ASN A C 1
ATOM 1193 O O . ASN A 1 143 ? -21.813 -6.655 -10.416 1.00 83.81 143 ASN A O 1
ATOM 1197 N N . ASN A 1 144 ? -19.664 -7.234 -10.161 1.00 78.50 144 ASN A N 1
ATOM 1198 C CA . ASN A 1 144 ? -19.088 -6.046 -10.794 1.00 78.50 144 ASN A CA 1
ATOM 1199 C C . ASN A 1 144 ? -18.001 -6.425 -11.818 1.00 78.50 144 ASN A C 1
ATOM 1201 O O . ASN A 1 144 ? -16.819 -6.121 -11.628 1.00 78.50 144 ASN A O 1
ATOM 1205 N N . PRO A 1 145 ? -18.378 -7.016 -12.967 1.00 66.31 145 PRO A N 1
ATOM 1206 C CA . PRO A 1 145 ? -17.424 -7.525 -13.957 1.00 66.31 145 PRO A CA 1
ATOM 1207 C C . PRO A 1 145 ? -16.520 -6.444 -14.582 1.00 66.31 145 PRO A C 1
ATOM 1209 O O . PRO A 1 145 ? -15.495 -6.762 -15.187 1.00 66.31 145 PRO A O 1
ATOM 1212 N N . ASN A 1 146 ? -16.863 -5.158 -14.438 1.00 68.31 146 ASN A N 1
ATOM 1213 C CA . ASN A 1 146 ? -16.033 -4.044 -14.905 1.00 68.31 146 ASN A CA 1
ATOM 1214 C C . ASN A 1 146 ? -14.756 -3.843 -14.066 1.00 68.31 146 ASN A C 1
ATOM 1216 O O . ASN A 1 146 ? -13.762 -3.377 -14.617 1.00 68.31 146 ASN A O 1
ATOM 1220 N N . ILE A 1 147 ? -14.737 -4.271 -12.794 1.00 65.88 147 ILE A N 1
ATOM 1221 C CA . ILE A 1 147 ? -13.550 -4.203 -11.917 1.00 65.88 147 ILE A CA 1
ATOM 1222 C C . ILE A 1 147 ? -12.380 -4.995 -12.534 1.00 65.88 147 ILE A C 1
ATOM 1224 O O . ILE A 1 147 ? -11.249 -4.517 -12.599 1.00 65.88 147 ILE A O 1
ATOM 1228 N N . LEU A 1 148 ? -12.670 -6.172 -13.096 1.00 55.72 148 LEU A N 1
ATOM 1229 C CA . LEU A 1 148 ? -11.677 -7.045 -13.735 1.00 55.72 148 LEU A CA 1
ATOM 1230 C C . LEU A 1 148 ? -11.294 -6.587 -15.159 1.00 55.72 148 LEU A C 1
ATOM 1232 O O . LEU A 1 148 ? -10.165 -6.812 -15.615 1.00 55.72 148 LEU A O 1
ATOM 1236 N N . LYS A 1 149 ? -12.207 -5.913 -15.875 1.00 53.56 149 LYS A N 1
ATOM 1237 C CA . LYS A 1 149 ? -11.945 -5.345 -17.215 1.00 53.56 149 LYS A CA 1
ATOM 1238 C C . LYS A 1 149 ? -11.041 -4.106 -17.168 1.00 53.56 149 LYS A C 1
ATOM 1240 O O . LYS A 1 149 ? -10.227 -3.914 -18.075 1.00 53.56 149 LYS A O 1
ATOM 1245 N N . ASP A 1 150 ? -11.140 -3.295 -16.116 1.00 48.81 150 ASP A N 1
ATOM 1246 C CA . ASP A 1 150 ? -10.269 -2.130 -15.917 1.00 48.81 150 ASP A CA 1
ATOM 1247 C C . ASP A 1 150 ? -8.863 -2.531 -15.443 1.00 48.81 150 ASP A C 1
ATOM 1249 O O . ASP A 1 150 ? -7.876 -1.958 -15.917 1.00 48.81 150 ASP A O 1
ATOM 1253 N N . PHE A 1 151 ? -8.746 -3.568 -14.601 1.00 45.03 151 PHE A N 1
ATOM 1254 C CA . PHE A 1 151 ? -7.457 -4.159 -14.220 1.00 45.03 151 PHE A CA 1
ATOM 1255 C C . PHE A 1 151 ? -6.683 -4.651 -15.449 1.00 45.03 151 PHE A C 1
ATOM 1257 O O . PHE A 1 151 ? -5.539 -4.261 -15.669 1.00 45.03 151 PHE A O 1
ATOM 1264 N N . SER A 1 152 ? -7.328 -5.430 -16.319 1.00 50.22 152 SER A N 1
ATOM 1265 C CA . SER A 1 152 ? -6.679 -5.999 -17.506 1.00 50.22 152 SER A CA 1
ATOM 1266 C C . SER A 1 152 ? -6.198 -4.925 -18.499 1.00 50.22 152 SER A C 1
ATOM 1268 O O . SER A 1 152 ? -5.073 -5.015 -18.986 1.00 50.22 152 SER A O 1
ATOM 1270 N N . LYS A 1 153 ? -6.948 -3.838 -18.737 1.00 50.44 153 LYS A N 1
ATOM 1271 C CA . LYS A 1 153 ? -6.493 -2.739 -19.622 1.00 50.44 153 LYS A CA 1
ATOM 1272 C C . LYS A 1 153 ? -5.386 -1.862 -19.024 1.00 50.44 153 LYS A C 1
ATOM 1274 O O . LYS A 1 153 ? -4.501 -1.417 -19.762 1.00 50.44 153 LYS A O 1
ATOM 1279 N N . LYS A 1 154 ? -5.426 -1.572 -17.718 1.00 48.03 154 LYS A N 1
ATOM 1280 C CA . LYS A 1 154 ? -4.447 -0.683 -17.065 1.00 48.03 154 LYS A CA 1
ATOM 1281 C C . LYS A 1 154 ? -3.164 -1.429 -16.682 1.00 48.03 154 LYS A C 1
ATOM 1283 O O . LYS A 1 154 ? -2.089 -0.891 -16.923 1.00 48.03 154 LYS A O 1
ATOM 1288 N N . ALA A 1 155 ? -3.251 -2.681 -16.223 1.00 46.97 155 ALA A N 1
ATOM 1289 C CA . ALA A 1 155 ? -2.092 -3.538 -15.953 1.00 46.97 155 ALA A CA 1
ATOM 1290 C C . ALA A 1 155 ? -1.254 -3.790 -17.217 1.00 46.97 155 ALA A C 1
ATOM 1292 O O . ALA A 1 155 ? -0.031 -3.690 -17.164 1.00 46.97 155 ALA A O 1
ATOM 1293 N N . LEU A 1 156 ? -1.892 -3.996 -18.379 1.00 43.91 156 LEU A N 1
ATOM 1294 C CA . LEU A 1 156 ? -1.197 -4.062 -19.672 1.00 43.91 156 LEU A CA 1
ATOM 1295 C C . LEU A 1 156 ? -0.455 -2.751 -19.995 1.00 43.91 156 LEU A C 1
ATOM 1297 O O . LEU A 1 156 ? 0.715 -2.785 -20.378 1.00 43.91 156 LEU A O 1
ATOM 1301 N N . LYS A 1 157 ? -1.075 -1.581 -19.777 1.00 46.75 157 LYS A N 1
ATOM 1302 C CA . LYS A 1 157 ? -0.416 -0.274 -19.977 1.00 46.75 157 LYS A CA 1
ATOM 1303 C C . LYS A 1 157 ? 0.759 -0.040 -19.017 1.00 46.75 157 LYS A C 1
ATOM 1305 O O . LYS A 1 157 ? 1.809 0.424 -19.461 1.00 46.75 157 LYS A O 1
ATOM 1310 N N . THR A 1 158 ? 0.618 -0.374 -17.735 1.00 45.69 158 THR A N 1
ATOM 1311 C CA . THR A 1 158 ? 1.670 -0.189 -16.718 1.00 45.69 158 THR A CA 1
ATOM 1312 C C . THR A 1 158 ? 2.824 -1.180 -16.903 1.00 45.69 158 THR A C 1
ATOM 1314 O O . THR A 1 158 ? 3.986 -0.792 -16.802 1.00 45.69 158 THR A O 1
ATOM 1317 N N . PHE A 1 159 ? 2.537 -2.430 -17.285 1.00 38.31 159 PHE A N 1
ATOM 1318 C CA . PHE A 1 159 ? 3.552 -3.432 -17.629 1.00 38.31 159 PHE A CA 1
ATOM 1319 C C . PHE A 1 159 ? 4.392 -3.003 -18.842 1.00 38.31 159 PHE A C 1
ATOM 1321 O O . PHE A 1 159 ? 5.621 -3.099 -18.817 1.00 38.31 159 PHE A O 1
ATOM 1328 N N . HIS A 1 160 ? 3.755 -2.458 -19.885 1.00 45.44 160 HIS A N 1
ATOM 1329 C CA . HIS A 1 160 ? 4.477 -1.924 -21.040 1.00 45.44 160 HIS A CA 1
ATOM 1330 C C . HIS A 1 160 ? 5.306 -0.679 -20.692 1.00 45.44 160 HIS A C 1
ATOM 1332 O O . HIS A 1 160 ? 6.442 -0.569 -21.155 1.00 45.44 160 HIS A O 1
ATOM 1338 N N . LYS A 1 161 ? 4.809 0.224 -19.837 1.00 43.53 161 LYS A N 1
ATOM 1339 C CA . LYS A 1 161 ? 5.551 1.429 -19.429 1.00 43.53 161 LYS A CA 1
ATOM 1340 C C . LYS A 1 161 ? 6.790 1.095 -18.582 1.00 43.53 161 LYS A C 1
ATOM 1342 O O . LYS A 1 161 ? 7.900 1.473 -18.957 1.00 43.53 161 LYS A O 1
ATOM 1347 N N . ASN A 1 162 ? 6.635 0.278 -17.538 1.00 42.28 162 ASN A N 1
ATOM 1348 C CA . ASN A 1 162 ? 7.723 -0.070 -16.613 1.00 42.28 162 ASN A CA 1
ATOM 1349 C C . ASN A 1 162 ? 8.810 -0.938 -17.272 1.00 42.28 162 ASN A C 1
ATOM 1351 O O . ASN A 1 162 ? 9.998 -0.781 -16.990 1.00 42.28 162 ASN A O 1
ATOM 1355 N N . ARG A 1 163 ? 8.435 -1.816 -18.215 1.00 44.06 163 ARG A N 1
ATOM 1356 C CA . ARG A 1 163 ? 9.404 -2.592 -19.009 1.00 44.06 163 ARG A CA 1
ATOM 1357 C C . ARG A 1 163 ? 10.232 -1.702 -19.938 1.00 44.06 163 ARG A C 1
ATOM 1359 O O . ARG A 1 163 ? 11.393 -2.013 -20.189 1.00 44.06 163 ARG A O 1
ATOM 1366 N N . THR A 1 164 ? 9.660 -0.605 -20.430 1.00 49.94 164 THR A N 1
ATOM 1367 C CA . THR A 1 164 ? 10.345 0.312 -21.350 1.00 49.94 164 THR A CA 1
ATOM 1368 C C . THR A 1 164 ? 11.297 1.250 -20.604 1.00 49.94 164 THR A C 1
ATOM 1370 O O . THR A 1 164 ? 12.408 1.480 -21.075 1.00 49.94 164 THR A O 1
ATOM 1373 N N . GLU A 1 165 ? 10.915 1.742 -19.423 1.00 52.91 165 GLU A N 1
ATOM 1374 C CA . GLU A 1 165 ? 11.765 2.608 -18.587 1.00 52.91 165 GLU A CA 1
ATOM 1375 C C . GLU A 1 165 ? 12.938 1.830 -17.959 1.00 52.91 165 GLU A C 1
ATOM 1377 O O . GLU A 1 165 ? 14.088 2.232 -18.126 1.00 52.91 165 GLU A O 1
ATOM 1382 N N . SER A 1 166 ? 12.694 0.640 -17.391 1.00 54.16 166 SER A N 1
ATOM 1383 C CA . SER A 1 166 ? 13.762 -0.221 -16.847 1.00 54.16 166 SER A CA 1
ATOM 1384 C C . SER A 1 166 ? 14.734 -0.732 -17.924 1.00 54.16 166 SER A C 1
ATOM 1386 O O . SER A 1 166 ? 15.933 -0.903 -17.671 1.00 54.16 166 SER A O 1
ATOM 1388 N N . ALA A 1 167 ? 14.247 -0.974 -19.149 1.00 59.00 167 ALA A N 1
ATOM 1389 C CA . ALA A 1 167 ? 15.106 -1.326 -20.277 1.00 59.00 167 ALA A CA 1
ATOM 1390 C C . ALA A 1 167 ? 15.994 -0.147 -20.700 1.00 59.00 167 ALA A C 1
ATOM 1392 O O . ALA A 1 167 ? 17.193 -0.349 -20.873 1.00 59.00 167 ALA A O 1
ATOM 1393 N N . LYS A 1 168 ? 15.440 1.071 -20.793 1.00 63.75 168 LYS A N 1
ATOM 1394 C CA . LYS A 1 168 ? 16.200 2.286 -21.135 1.00 63.75 168 LYS A CA 1
ATOM 1395 C C . LYS A 1 168 ? 17.297 2.591 -20.115 1.00 63.75 168 LYS A C 1
ATOM 1397 O O . LYS A 1 168 ? 18.434 2.828 -20.511 1.00 63.75 168 LYS A O 1
ATOM 1402 N N . GLU A 1 169 ? 16.987 2.507 -18.825 1.00 67.69 169 GLU A N 1
ATOM 1403 C CA . GLU A 1 169 ? 17.955 2.742 -17.745 1.00 67.69 169 GLU A CA 1
ATOM 1404 C C . GLU A 1 169 ? 19.074 1.686 -17.739 1.00 67.69 169 GLU A C 1
ATOM 1406 O O . GLU A 1 169 ? 20.257 2.010 -17.629 1.00 67.69 169 GLU A O 1
ATOM 1411 N N . THR A 1 170 ? 18.726 0.413 -17.970 1.00 70.81 170 THR A N 1
ATOM 1412 C CA . THR A 1 170 ? 19.724 -0.655 -18.135 1.00 70.81 170 THR A CA 1
ATOM 1413 C C . THR A 1 170 ? 20.646 -0.373 -19.328 1.00 70.81 170 THR A C 1
ATOM 1415 O O . THR A 1 170 ? 21.859 -0.542 -19.212 1.00 70.81 170 THR A O 1
ATOM 1418 N N . THR A 1 171 ? 20.094 0.036 -20.475 1.00 76.81 171 THR A N 1
ATOM 1419 C CA . THR A 1 171 ? 20.876 0.320 -21.687 1.00 76.81 171 THR A CA 1
ATOM 1420 C C . THR A 1 171 ? 21.839 1.487 -21.469 1.00 76.81 171 THR A C 1
ATOM 1422 O O . THR A 1 171 ? 23.017 1.354 -21.791 1.00 76.81 171 THR A O 1
ATOM 1425 N N . GLN A 1 172 ? 21.389 2.569 -20.828 1.00 81.88 172 GLN A N 1
ATOM 1426 C CA . GLN A 1 172 ? 22.243 3.712 -20.488 1.00 81.88 172 GLN A CA 1
ATOM 1427 C C . GLN A 1 172 ? 23.392 3.319 -19.548 1.00 81.88 172 GLN A C 1
ATOM 1429 O O . GLN A 1 172 ? 24.542 3.684 -19.788 1.00 81.88 172 GLN A O 1
ATOM 1434 N N . GLN A 1 173 ? 23.121 2.505 -18.520 1.00 81.12 173 GLN A N 1
ATOM 1435 C CA . GLN A 1 173 ? 24.171 1.992 -17.630 1.00 81.12 173 GLN A CA 1
ATOM 1436 C C . GLN A 1 173 ? 25.193 1.123 -18.381 1.00 81.12 173 GLN A C 1
ATOM 1438 O O . GLN A 1 173 ? 26.396 1.218 -18.136 1.00 81.12 173 GLN A O 1
ATOM 1443 N N . GLN A 1 174 ? 24.741 0.274 -19.310 1.00 83.88 174 GLN A N 1
ATOM 1444 C CA . GLN A 1 174 ? 25.639 -0.548 -20.127 1.00 83.88 174 GLN A CA 1
ATOM 1445 C C . GLN A 1 174 ? 26.522 0.305 -21.046 1.00 83.88 174 GLN A C 1
ATOM 1447 O O . GLN A 1 174 ? 27.704 -0.003 -21.194 1.00 83.88 174 GLN A O 1
ATOM 1452 N N . GLU A 1 175 ? 25.972 1.355 -21.655 1.00 86.62 175 GLU A N 1
ATOM 1453 C CA . GLU A 1 175 ? 26.713 2.292 -22.508 1.00 86.62 175 GLU A CA 1
ATOM 1454 C C . GLU A 1 175 ? 27.761 3.078 -21.716 1.00 86.62 175 GLU A C 1
ATOM 1456 O O . GLU A 1 175 ? 28.931 3.071 -22.099 1.00 86.62 175 GLU A O 1
ATOM 1461 N N . ALA A 1 176 ? 27.392 3.635 -20.559 1.00 87.00 176 ALA A N 1
ATOM 1462 C CA . ALA A 1 176 ? 28.315 4.372 -19.695 1.00 87.00 176 ALA A CA 1
ATOM 1463 C C . ALA A 1 176 ? 29.496 3.505 -19.222 1.00 87.00 176 ALA A C 1
ATOM 1465 O O . ALA A 1 176 ? 30.647 3.949 -19.197 1.00 87.00 176 ALA A O 1
ATOM 1466 N N . ILE A 1 177 ? 29.239 2.235 -18.882 1.00 86.31 177 ILE A N 1
ATOM 1467 C CA . ILE A 1 177 ? 30.308 1.302 -18.507 1.00 86.31 177 ILE A CA 1
ATOM 1468 C C . ILE A 1 177 ? 31.226 1.016 -19.703 1.00 86.31 177 ILE A C 1
ATOM 1470 O O . ILE A 1 177 ? 32.444 1.012 -19.535 1.00 86.31 177 ILE A O 1
ATOM 1474 N N . LYS A 1 178 ? 30.683 0.790 -20.907 1.00 88.38 178 LYS A N 1
ATOM 1475 C CA . LYS A 1 178 ? 31.502 0.559 -22.113 1.00 88.38 178 LYS A CA 1
ATOM 1476 C C . LYS A 1 178 ? 32.399 1.754 -22.407 1.00 88.38 178 LYS A C 1
ATOM 1478 O O . LYS A 1 178 ? 33.595 1.567 -22.607 1.00 88.38 178 LYS A O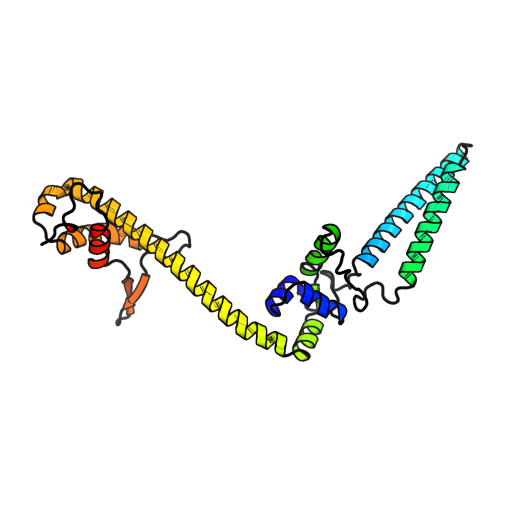 1
ATOM 1483 N N . GLU A 1 179 ? 31.834 2.957 -22.381 1.00 91.69 179 GLU A N 1
ATOM 1484 C CA . GLU A 1 179 ? 32.563 4.199 -22.628 1.00 91.69 179 GLU A CA 1
ATOM 1485 C C . GLU A 1 179 ? 33.726 4.372 -21.652 1.00 91.69 179 GLU A C 1
ATOM 1487 O O . GLU A 1 179 ? 34.862 4.573 -22.082 1.00 91.69 179 GLU A O 1
ATOM 1492 N N . LYS A 1 180 ? 33.481 4.168 -20.353 1.00 90.25 180 LYS A N 1
ATOM 1493 C CA . LYS A 1 180 ? 34.534 4.230 -19.335 1.00 90.25 180 LYS A CA 1
ATOM 1494 C C . LYS A 1 180 ? 35.679 3.254 -19.619 1.00 90.25 180 LYS A C 1
ATOM 1496 O O . LYS A 1 180 ? 36.839 3.650 -19.606 1.00 90.25 180 LYS A O 1
ATOM 1501 N N . PHE A 1 181 ? 35.369 1.986 -19.896 1.00 90.19 181 PHE A N 1
ATOM 1502 C CA . PHE A 1 181 ? 36.402 0.974 -20.138 1.00 90.19 181 PHE A CA 1
ATOM 1503 C C . PHE A 1 181 ? 37.191 1.233 -21.428 1.00 90.19 181 PHE A C 1
ATOM 1505 O O . PHE A 1 181 ? 38.398 1.004 -21.452 1.00 90.19 181 PHE A O 1
ATOM 1512 N N . ILE A 1 182 ? 36.536 1.727 -22.481 1.00 90.94 182 ILE A N 1
ATOM 1513 C CA . ILE A 1 182 ? 37.194 2.126 -23.733 1.00 90.94 182 ILE A CA 1
ATOM 1514 C C . ILE A 1 182 ? 38.142 3.301 -23.490 1.00 90.94 182 ILE A C 1
ATOM 1516 O O . ILE A 1 182 ? 39.290 3.263 -23.933 1.00 90.94 182 ILE A O 1
ATOM 1520 N N . ARG A 1 183 ? 37.694 4.306 -22.732 1.00 88.75 183 ARG A N 1
ATOM 1521 C CA . ARG A 1 183 ? 38.501 5.472 -22.363 1.00 88.75 183 ARG A CA 1
ATOM 1522 C C . ARG A 1 183 ? 39.732 5.073 -21.542 1.00 88.75 183 ARG A C 1
ATOM 1524 O O . ARG A 1 183 ? 40.847 5.471 -21.870 1.00 88.75 183 ARG A O 1
ATOM 1531 N N . ASP A 1 184 ? 39.548 4.227 -20.530 1.00 87.69 184 ASP A N 1
ATOM 1532 C CA . ASP A 1 184 ? 40.637 3.729 -19.681 1.00 87.69 184 ASP A CA 1
ATOM 1533 C C . ASP A 1 184 ? 41.646 2.887 -20.480 1.00 87.69 184 ASP A C 1
ATOM 1535 O O . ASP A 1 184 ? 42.860 3.007 -20.294 1.00 87.69 184 ASP A O 1
ATOM 1539 N N . ALA A 1 185 ? 41.155 2.047 -21.396 1.00 89.50 185 ALA A N 1
ATOM 1540 C CA . ALA A 1 185 ? 41.996 1.261 -22.291 1.00 89.50 185 ALA A CA 1
ATOM 1541 C C . ALA A 1 185 ? 42.816 2.151 -23.227 1.00 89.50 185 ALA A C 1
ATOM 1543 O O . ALA A 1 185 ? 44.009 1.911 -23.401 1.00 89.50 185 ALA A O 1
ATOM 1544 N N . TRP A 1 186 ? 42.206 3.202 -23.781 1.00 90.12 186 TRP A N 1
ATOM 1545 C CA . TRP A 1 186 ? 42.901 4.173 -24.619 1.00 90.12 186 TRP A CA 1
ATOM 1546 C C . TRP A 1 186 ? 44.058 4.844 -23.877 1.00 90.12 186 TRP A C 1
ATOM 1548 O O . TRP A 1 186 ? 45.186 4.815 -24.365 1.00 90.12 186 TRP A O 1
ATOM 1558 N N . ILE A 1 187 ? 43.806 5.370 -22.673 1.00 86.75 187 ILE A N 1
ATOM 1559 C CA . ILE A 1 187 ? 44.822 6.039 -21.841 1.00 86.75 187 ILE A CA 1
ATOM 1560 C C . ILE A 1 187 ? 46.004 5.106 -21.546 1.00 86.75 187 ILE A C 1
ATOM 1562 O O . ILE A 1 187 ? 47.161 5.529 -21.559 1.00 86.75 187 ILE A O 1
ATOM 1566 N N . ARG A 1 188 ? 45.733 3.822 -21.298 1.00 87.44 188 ARG A N 1
ATOM 1567 C CA . ARG A 1 188 ? 46.785 2.830 -21.043 1.00 87.44 188 ARG A CA 1
ATOM 1568 C C . ARG A 1 188 ? 47.567 2.490 -22.304 1.00 87.44 188 ARG A C 1
ATOM 1570 O O . ARG A 1 188 ? 48.790 2.558 -22.300 1.00 87.44 188 ARG A O 1
ATOM 1577 N N . LEU A 1 189 ? 46.871 2.150 -23.385 1.00 88.81 189 LEU A N 1
ATOM 1578 C CA . LEU A 1 189 ? 47.505 1.726 -24.631 1.00 88.81 189 LEU A CA 1
ATOM 1579 C C . LEU A 1 189 ? 48.308 2.858 -25.273 1.00 88.81 189 LEU A C 1
ATOM 1581 O O . LEU A 1 189 ? 49.371 2.599 -25.835 1.00 88.81 189 LEU A O 1
ATOM 1585 N N . ILE A 1 190 ? 47.841 4.106 -25.172 1.00 87.12 190 ILE A N 1
ATOM 1586 C CA . ILE A 1 190 ? 48.540 5.232 -25.786 1.00 87.12 190 ILE A CA 1
ATOM 1587 C C . ILE A 1 190 ? 49.871 5.541 -25.104 1.00 87.12 190 ILE A C 1
ATOM 1589 O O . ILE A 1 190 ? 50.790 5.996 -25.777 1.00 87.12 190 ILE A O 1
ATOM 1593 N N . LYS A 1 191 ? 50.011 5.239 -23.809 1.00 84.75 191 LYS A N 1
ATOM 1594 C CA . LYS A 1 191 ? 51.270 5.420 -23.078 1.00 84.75 191 LYS A CA 1
ATOM 1595 C C . LYS A 1 191 ? 52.410 4.600 -23.691 1.00 84.75 191 LYS A C 1
ATOM 1597 O O . LYS A 1 191 ? 53.515 5.112 -23.829 1.00 84.75 191 LYS A O 1
ATOM 1602 N N . ASP A 1 192 ? 52.106 3.378 -24.125 1.00 84.19 192 ASP A N 1
ATOM 1603 C CA . ASP A 1 192 ? 53.116 2.418 -24.584 1.00 84.19 192 ASP A CA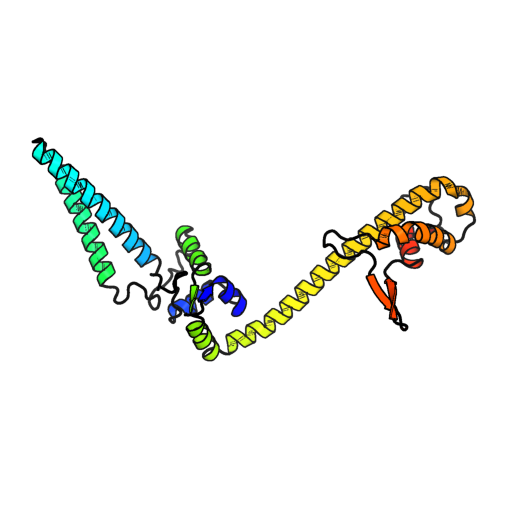 1
ATOM 1604 C C . ASP A 1 192 ? 53.193 2.321 -26.117 1.00 84.19 192 ASP A C 1
ATOM 1606 O O . ASP A 1 192 ? 54.224 1.949 -26.675 1.00 84.19 192 ASP A O 1
ATOM 1610 N N . LYS A 1 193 ? 52.102 2.646 -26.825 1.00 88.88 193 LYS A N 1
ATOM 1611 C CA . LYS A 1 193 ? 51.959 2.419 -28.275 1.00 88.88 193 LYS A CA 1
ATOM 1612 C C . LYS A 1 193 ? 51.758 3.703 -29.090 1.00 88.88 193 LYS A C 1
ATOM 1614 O O . LYS A 1 193 ? 51.381 3.608 -30.258 1.00 88.88 193 LYS A O 1
ATOM 1619 N N . ARG A 1 194 ? 52.023 4.894 -28.526 1.00 85.31 194 ARG A N 1
ATOM 1620 C CA . ARG A 1 194 ? 51.771 6.203 -29.175 1.00 85.31 194 ARG A CA 1
ATOM 1621 C C . ARG A 1 194 ? 52.274 6.281 -30.615 1.00 85.31 194 ARG A C 1
ATOM 1623 O O . ARG A 1 194 ? 51.495 6.595 -31.509 1.00 85.31 194 ARG A O 1
ATOM 1630 N N . GLU A 1 195 ? 53.549 5.967 -30.842 1.00 86.62 195 GLU A N 1
ATOM 1631 C CA . GLU A 1 195 ? 54.160 6.054 -32.177 1.00 86.62 195 GLU A CA 1
ATOM 1632 C C . GLU A 1 195 ? 53.598 5.001 -33.139 1.00 86.62 195 GLU A C 1
ATOM 1634 O O . GLU A 1 195 ? 53.287 5.317 -34.286 1.00 86.62 195 GLU A O 1
ATOM 1639 N N . LYS A 1 196 ? 53.346 3.776 -32.657 1.00 87.94 196 LYS A N 1
ATOM 1640 C CA . LYS A 1 196 ? 52.683 2.719 -33.439 1.00 87.94 196 LYS A CA 1
ATOM 1641 C C . LYS A 1 196 ? 51.283 3.160 -33.890 1.00 87.94 196 LYS A C 1
ATOM 1643 O O . LYS A 1 196 ? 50.892 2.926 -35.028 1.00 87.94 196 LYS A O 1
ATOM 1648 N N . PHE A 1 197 ? 50.529 3.844 -33.028 1.00 88.50 197 PHE A N 1
ATOM 1649 C CA . PHE A 1 197 ? 49.175 4.314 -33.337 1.00 88.50 197 PHE A CA 1
ATOM 1650 C C . PHE A 1 197 ? 49.126 5.501 -34.307 1.00 88.50 197 PHE A C 1
ATOM 1652 O O . PHE A 1 197 ? 48.060 5.785 -34.847 1.00 88.50 197 PHE A O 1
ATOM 1659 N N . ARG A 1 198 ? 50.245 6.180 -34.590 1.00 84.31 198 ARG A N 1
ATOM 1660 C CA . ARG A 1 198 ? 50.274 7.267 -35.587 1.00 84.31 198 ARG A CA 1
ATOM 1661 C C . ARG A 1 198 ? 50.121 6.772 -37.022 1.00 84.31 198 ARG A C 1
ATOM 1663 O O . ARG A 1 198 ? 49.600 7.515 -37.852 1.00 84.31 198 ARG A O 1
ATOM 1670 N N . THR A 1 199 ? 50.574 5.552 -37.298 1.00 86.75 199 THR A N 1
ATOM 1671 C CA . THR A 1 199 ? 50.607 4.955 -38.643 1.00 86.75 199 THR A CA 1
ATOM 1672 C C . THR A 1 199 ? 49.530 3.890 -38.854 1.00 86.75 199 THR A C 1
ATOM 1674 O O . THR A 1 199 ? 49.324 3.436 -39.977 1.00 86.75 199 THR A O 1
ATOM 1677 N N . MET A 1 200 ? 48.813 3.496 -37.797 1.00 89.50 200 MET A N 1
ATOM 1678 C CA . MET A 1 200 ? 47.731 2.513 -37.872 1.00 89.50 200 MET A CA 1
ATOM 1679 C C . MET A 1 200 ? 46.404 3.136 -38.326 1.00 89.50 200 MET A C 1
ATOM 1681 O O . MET A 1 200 ? 46.080 4.279 -38.006 1.00 89.50 200 MET A O 1
ATOM 1685 N N . SER A 1 201 ? 45.592 2.342 -39.031 1.00 90.19 201 SER A N 1
ATOM 1686 C CA . SER A 1 201 ? 44.211 2.705 -39.358 1.00 90.19 201 SER A CA 1
ATOM 1687 C C . SER A 1 201 ? 43.320 2.697 -38.111 1.00 90.19 201 SER A C 1
ATOM 1689 O O . SER A 1 201 ? 43.564 1.940 -37.168 1.00 90.19 201 SER A O 1
ATOM 1691 N N . GLN A 1 202 ? 42.237 3.482 -38.131 1.00 88.19 202 GLN A N 1
ATOM 1692 C CA . GLN A 1 202 ? 41.264 3.537 -37.029 1.00 88.19 202 GLN A CA 1
ATOM 1693 C C . GLN A 1 202 ? 40.720 2.146 -36.666 1.00 88.19 202 GLN A C 1
ATOM 1695 O O . GLN A 1 202 ? 40.614 1.830 -35.486 1.00 88.19 202 GLN A O 1
ATOM 1700 N N . ASN A 1 203 ? 40.476 1.279 -37.653 1.00 90.75 203 ASN A N 1
ATOM 1701 C CA . ASN A 1 203 ? 40.005 -0.091 -37.419 1.00 90.75 203 ASN A CA 1
ATOM 1702 C C . ASN A 1 203 ? 41.028 -0.947 -36.663 1.00 90.75 203 ASN A C 1
ATOM 1704 O O . ASN A 1 203 ? 40.660 -1.692 -35.758 1.00 90.75 203 ASN A O 1
ATOM 1708 N N . ASN A 1 204 ? 42.316 -0.825 -36.994 1.00 91.94 204 ASN A N 1
ATOM 1709 C CA . ASN A 1 204 ? 43.360 -1.587 -36.311 1.00 91.94 204 ASN A CA 1
ATOM 1710 C C . ASN A 1 204 ? 43.595 -1.074 -34.883 1.00 91.94 204 ASN A C 1
ATOM 1712 O O . ASN A 1 204 ? 43.853 -1.867 -33.981 1.00 91.94 204 ASN A O 1
ATOM 1716 N N . ILE A 1 205 ? 43.461 0.236 -34.657 1.00 90.94 205 ILE A N 1
ATOM 1717 C CA . ILE A 1 205 ? 43.530 0.825 -33.313 1.00 90.94 205 ILE A CA 1
ATOM 1718 C C . ILE A 1 205 ? 42.300 0.416 -32.488 1.00 90.94 205 ILE A C 1
ATOM 1720 O O . ILE A 1 205 ? 42.439 -0.002 -31.341 1.00 90.94 205 ILE A O 1
ATOM 1724 N N . ALA A 1 206 ? 41.100 0.460 -33.076 1.00 91.19 206 ALA A N 1
ATOM 1725 C CA . ALA A 1 206 ? 39.871 -0.007 -32.438 1.00 91.19 206 ALA A CA 1
ATOM 1726 C C . ALA A 1 206 ? 39.952 -1.493 -32.069 1.00 91.19 206 ALA A C 1
ATOM 1728 O O . ALA A 1 206 ? 39.450 -1.883 -31.019 1.00 91.19 206 ALA A O 1
ATOM 1729 N N . LYS A 1 207 ? 40.628 -2.309 -32.888 1.00 93.38 207 LYS A N 1
ATOM 1730 C CA . LYS A 1 207 ? 40.877 -3.723 -32.594 1.00 93.38 207 LYS A CA 1
ATOM 1731 C C . LYS A 1 207 ? 41.790 -3.916 -31.382 1.00 93.38 207 LYS A C 1
ATOM 1733 O O . LYS A 1 207 ? 41.464 -4.708 -30.510 1.00 93.38 207 LYS A O 1
ATOM 1738 N N . GLU A 1 2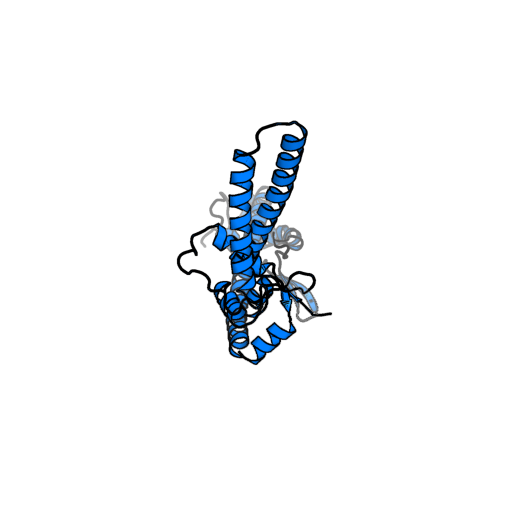08 ? 42.869 -3.146 -31.265 1.00 92.69 208 GLU A N 1
ATOM 1739 C CA . GLU A 1 208 ? 43.749 -3.202 -30.084 1.00 92.69 208 GLU A CA 1
ATOM 1740 C C . GLU A 1 208 ? 43.009 -2.791 -28.796 1.00 92.69 208 GLU A C 1
ATOM 1742 O O . GLU A 1 208 ? 43.194 -3.403 -27.744 1.00 92.69 208 GLU A O 1
ATOM 1747 N N . ILE A 1 209 ? 42.126 -1.788 -28.875 1.00 90.12 209 ILE A N 1
ATOM 1748 C CA . ILE A 1 209 ? 41.249 -1.405 -27.757 1.00 90.12 209 ILE A CA 1
ATOM 1749 C C . ILE A 1 209 ? 40.239 -2.522 -27.460 1.00 90.12 209 ILE A C 1
ATOM 1751 O O . ILE A 1 209 ? 40.017 -2.855 -26.297 1.00 90.12 209 ILE A O 1
ATOM 1755 N N . TYR A 1 210 ? 39.642 -3.121 -28.492 1.00 91.31 210 TYR A N 1
ATOM 1756 C CA . TYR A 1 210 ? 38.691 -4.223 -28.358 1.00 91.31 210 TYR A CA 1
ATOM 1757 C C . TYR A 1 210 ? 39.311 -5.411 -27.624 1.00 91.31 210 TYR A C 1
ATOM 1759 O O . TYR A 1 210 ? 38.742 -5.873 -26.636 1.00 91.31 210 TYR A O 1
ATOM 1767 N N . ASP A 1 211 ? 40.490 -5.856 -28.056 1.00 90.38 211 ASP A N 1
ATOM 1768 C CA . ASP A 1 211 ? 41.190 -7.007 -27.480 1.00 90.38 211 ASP A CA 1
ATOM 1769 C C . ASP A 1 211 ? 41.544 -6.772 -26.001 1.00 90.38 211 ASP A C 1
ATOM 1771 O O . ASP A 1 211 ? 41.524 -7.702 -25.194 1.00 90.38 211 ASP A O 1
ATOM 1775 N N . TYR A 1 212 ? 41.785 -5.514 -25.614 1.00 86.88 212 TYR A N 1
ATOM 1776 C CA . TYR A 1 212 ? 42.004 -5.126 -24.221 1.00 86.88 212 TYR A CA 1
ATOM 1777 C C . TYR A 1 212 ? 40.705 -5.077 -23.395 1.00 86.88 212 TYR A C 1
ATOM 1779 O O . TYR A 1 212 ? 40.649 -5.553 -22.260 1.00 86.88 212 TYR A O 1
ATOM 1787 N N . VAL A 1 213 ? 39.646 -4.479 -23.943 1.00 84.50 213 VAL A N 1
ATOM 1788 C CA . VAL A 1 213 ? 38.403 -4.162 -23.220 1.00 84.50 213 VAL A CA 1
ATOM 1789 C C . VAL A 1 213 ? 37.460 -5.360 -23.124 1.00 84.50 213 VAL A C 1
ATOM 1791 O O . VAL A 1 213 ? 36.794 -5.554 -22.102 1.00 84.50 213 VAL A O 1
ATOM 1794 N N . PHE A 1 214 ? 37.379 -6.173 -24.175 1.00 85.38 214 PHE A N 1
ATOM 1795 C CA . PHE A 1 214 ? 36.399 -7.249 -24.289 1.00 85.38 214 PHE A CA 1
ATOM 1796 C C . PHE A 1 214 ? 36.485 -8.286 -23.148 1.00 85.38 214 PHE A C 1
ATOM 1798 O O . PHE A 1 214 ? 35.439 -8.586 -22.558 1.00 85.38 214 PHE A O 1
ATOM 1805 N N . PRO A 1 215 ? 37.675 -8.783 -22.737 1.00 79.75 215 PRO A N 1
ATOM 1806 C CA . PRO A 1 215 ? 37.790 -9.704 -21.602 1.00 79.75 215 PRO A CA 1
ATOM 1807 C C . PRO A 1 215 ? 37.291 -9.102 -20.282 1.00 79.75 215 PRO A C 1
ATOM 1809 O O . PRO A 1 215 ? 36.690 -9.802 -19.467 1.00 79.75 215 PRO A O 1
ATOM 1812 N N . LEU A 1 216 ? 37.488 -7.795 -20.088 1.00 82.00 216 LEU A N 1
ATOM 1813 C CA . LEU A 1 216 ? 37.082 -7.083 -18.876 1.00 82.00 216 LEU A CA 1
ATOM 1814 C C . LEU A 1 216 ? 35.563 -6.869 -18.829 1.00 82.00 216 LEU A C 1
ATOM 1816 O O . LEU A 1 216 ? 34.924 -7.084 -17.796 1.00 82.00 216 LEU A O 1
ATOM 1820 N N . LEU A 1 217 ? 34.957 -6.499 -19.961 1.00 81.00 217 LEU A N 1
ATOM 1821 C CA . LEU A 1 217 ? 33.509 -6.300 -20.057 1.00 81.00 217 LEU A CA 1
ATOM 1822 C C . LEU A 1 217 ? 32.717 -7.611 -20.023 1.00 81.00 217 LEU A C 1
ATOM 1824 O O . LEU A 1 217 ? 31.579 -7.616 -19.550 1.00 81.00 217 LEU A O 1
ATOM 1828 N N . LYS A 1 218 ? 33.313 -8.733 -20.450 1.00 77.12 218 LYS A N 1
ATOM 1829 C CA . LYS A 1 218 ? 32.695 -10.072 -20.417 1.00 77.12 218 LYS A CA 1
ATOM 1830 C C . LYS A 1 218 ? 32.171 -10.464 -19.032 1.00 77.12 218 LYS A C 1
ATOM 1832 O O . LYS A 1 218 ? 31.120 -11.103 -18.927 1.00 77.12 218 LYS A O 1
ATOM 1837 N N . ILE A 1 219 ? 32.878 -10.075 -17.974 1.00 75.38 219 ILE A N 1
ATOM 1838 C CA . ILE A 1 219 ? 32.514 -10.391 -16.584 1.00 75.38 219 ILE A CA 1
ATOM 1839 C C . ILE A 1 219 ? 31.788 -9.242 -15.873 1.00 75.38 219 ILE A C 1
ATOM 1841 O O . ILE A 1 219 ? 31.240 -9.440 -14.787 1.00 75.38 219 ILE A O 1
ATOM 1845 N N . LYS A 1 220 ? 31.752 -8.047 -16.472 1.00 78.06 220 LYS A N 1
ATOM 1846 C CA . LYS A 1 220 ? 31.208 -6.850 -15.832 1.00 78.06 220 LYS A CA 1
ATOM 1847 C C . LYS A 1 220 ? 29.677 -6.866 -15.811 1.00 78.06 220 LYS A C 1
ATOM 1849 O O . LYS A 1 220 ? 29.017 -7.302 -16.761 1.00 78.06 220 LYS A O 1
ATOM 1854 N N . LYS A 1 221 ? 29.119 -6.364 -14.709 1.00 78.56 221 LYS A N 1
ATOM 1855 C CA . LYS A 1 221 ? 27.680 -6.195 -14.492 1.00 78.56 221 LYS A CA 1
ATOM 1856 C C . LYS A 1 221 ? 27.343 -4.736 -14.180 1.00 78.56 221 LYS A C 1
ATOM 1858 O O . LYS A 1 221 ? 28.186 -4.022 -13.634 1.00 78.56 221 LYS A O 1
ATOM 1863 N N . THR A 1 222 ? 26.131 -4.327 -14.539 1.00 79.44 222 THR A N 1
ATOM 1864 C CA . THR A 1 222 ? 25.495 -3.080 -14.099 1.00 79.44 222 THR A CA 1
ATOM 1865 C C . THR A 1 222 ? 25.150 -3.153 -12.609 1.00 79.44 222 THR A C 1
ATOM 1867 O O . THR A 1 222 ? 25.184 -4.230 -12.006 1.00 79.44 222 THR A O 1
ATOM 1870 N N . GLU A 1 223 ? 24.768 -2.025 -12.012 1.00 74.12 223 GLU A N 1
ATOM 1871 C CA . GLU A 1 223 ? 24.282 -1.955 -10.622 1.00 74.12 223 GLU A CA 1
ATOM 1872 C C . GLU A 1 223 ? 23.039 -2.833 -10.414 1.00 74.12 223 GLU A C 1
ATOM 1874 O O . GLU A 1 223 ? 22.905 -3.536 -9.415 1.00 74.12 223 GLU A O 1
ATOM 1879 N N . THR A 1 224 ? 22.202 -2.925 -11.448 1.00 71.25 224 THR A N 1
ATOM 1880 C CA . THR A 1 224 ? 21.041 -3.825 -11.544 1.00 71.25 224 THR A CA 1
ATOM 1881 C C . THR A 1 224 ? 21.404 -5.298 -11.801 1.00 71.25 224 THR A C 1
ATOM 1883 O O . THR A 1 224 ? 20.541 -6.105 -12.146 1.00 71.25 224 THR A O 1
ATOM 1886 N N . LYS A 1 225 ? 22.679 -5.682 -11.642 1.00 74.31 225 LYS A N 1
ATOM 1887 C CA . LYS A 1 225 ? 23.216 -7.050 -11.786 1.00 74.31 225 LYS A CA 1
ATOM 1888 C C . LYS A 1 225 ? 23.079 -7.671 -13.188 1.00 74.31 225 LYS A C 1
ATOM 1890 O O . LYS A 1 225 ? 23.334 -8.870 -13.345 1.00 74.31 225 LYS A O 1
ATOM 1895 N N . LYS A 1 226 ? 22.750 -6.890 -14.222 1.00 77.81 226 LYS A N 1
ATOM 1896 C CA . LYS A 1 226 ? 22.703 -7.356 -15.619 1.00 77.81 226 LYS A CA 1
ATOM 1897 C C . LYS A 1 226 ? 24.093 -7.307 -16.249 1.00 77.81 226 LYS A C 1
ATOM 1899 O O . LYS A 1 226 ? 24.891 -6.432 -15.938 1.00 77.81 226 LYS A O 1
ATOM 1904 N N . HIS A 1 227 ? 24.404 -8.247 -17.139 1.00 76.75 227 HIS A N 1
ATOM 1905 C CA . HIS A 1 227 ? 25.688 -8.245 -17.848 1.00 76.75 227 HIS A CA 1
ATOM 1906 C C . HIS A 1 227 ? 25.806 -7.043 -18.789 1.00 76.75 227 HIS A C 1
ATOM 1908 O O . HIS A 1 227 ? 24.823 -6.653 -19.414 1.00 76.75 227 HIS A O 1
ATOM 1914 N N . VAL A 1 228 ? 27.010 -6.474 -18.899 1.00 81.94 228 VAL A N 1
ATOM 1915 C CA . VAL A 1 228 ? 27.271 -5.335 -19.798 1.00 81.94 228 VAL A CA 1
ATOM 1916 C C . VAL A 1 228 ? 27.274 -5.762 -21.266 1.00 81.94 228 VAL A C 1
ATOM 1918 O O . VAL A 1 228 ? 26.751 -5.048 -22.121 1.00 81.94 228 VAL A O 1
ATOM 1921 N N . LEU A 1 229 ? 27.825 -6.945 -21.549 1.00 80.31 229 LEU A N 1
ATOM 1922 C CA . LEU A 1 229 ? 27.693 -7.602 -22.847 1.00 80.31 229 LEU A CA 1
ATOM 1923 C C . LEU A 1 229 ? 26.468 -8.517 -22.842 1.00 80.31 229 LEU A C 1
ATOM 1925 O O . LEU A 1 229 ? 26.264 -9.315 -21.922 1.00 80.31 229 LEU A O 1
ATOM 1929 N N . THR A 1 230 ? 25.659 -8.415 -23.889 1.00 74.88 230 THR A N 1
ATOM 1930 C CA . THR A 1 230 ? 24.461 -9.232 -24.060 1.00 74.88 230 THR A CA 1
ATOM 1931 C C . THR A 1 230 ? 24.870 -10.650 -24.431 1.00 74.88 230 THR A C 1
ATOM 1933 O O . THR A 1 230 ? 25.597 -10.859 -25.400 1.00 74.88 230 THR A O 1
ATOM 1936 N N . ARG A 1 231 ? 24.389 -11.638 -23.677 1.00 68.06 231 ARG A N 1
ATOM 1937 C CA . ARG A 1 231 ? 24.554 -13.053 -24.023 1.00 68.06 231 ARG A CA 1
ATOM 1938 C C . ARG A 1 231 ? 23.483 -13.440 -25.033 1.00 68.06 231 ARG A C 1
ATOM 1940 O O . ARG A 1 231 ? 22.305 -13.181 -24.808 1.00 68.06 231 ARG A O 1
ATOM 1947 N N . SER A 1 232 ? 23.898 -14.046 -26.130 1.00 67.88 232 SER A N 1
ATOM 1948 C CA . SER A 1 232 ? 23.012 -14.605 -27.148 1.00 67.88 232 SER A CA 1
ATOM 1949 C C . SER A 1 232 ? 23.592 -15.922 -27.650 1.00 67.88 232 SER A C 1
ATOM 1951 O O . SER A 1 232 ? 24.679 -16.317 -27.232 1.00 67.88 232 SER A O 1
ATOM 1953 N N . VAL A 1 233 ? 22.854 -16.603 -28.513 1.00 60.22 233 VAL A N 1
ATOM 1954 C CA . VAL A 1 233 ? 23.262 -17.869 -29.118 1.00 60.22 233 VAL A CA 1
ATOM 1955 C C . VAL A 1 233 ? 23.337 -17.650 -30.628 1.00 60.22 233 VAL A C 1
ATOM 1957 O O . VAL A 1 233 ? 22.504 -16.921 -31.178 1.00 60.22 233 VAL A O 1
ATOM 1960 N N . ASP A 1 234 ? 24.378 -18.163 -31.281 1.00 67.88 234 ASP A N 1
ATOM 1961 C CA . ASP A 1 234 ? 24.474 -18.129 -32.742 1.00 67.88 234 ASP A CA 1
ATOM 1962 C C . ASP A 1 234 ? 23.566 -19.190 -33.395 1.00 67.88 234 ASP A C 1
ATOM 1964 O O . ASP A 1 234 ? 22.778 -19.857 -32.723 1.00 67.88 234 ASP A O 1
ATOM 1968 N N . ARG A 1 235 ? 23.626 -19.304 -34.728 1.00 72.19 235 ARG A N 1
ATOM 1969 C CA . ARG A 1 235 ? 22.796 -20.259 -35.483 1.00 72.19 235 ARG A CA 1
ATOM 1970 C C . ARG A 1 235 ? 23.139 -21.720 -35.180 1.00 72.19 235 ARG A C 1
ATOM 1972 O O . ARG A 1 235 ? 22.286 -22.574 -35.394 1.00 72.19 235 ARG A O 1
ATOM 1979 N N . ASP A 1 236 ? 24.330 -21.970 -34.649 1.00 69.25 236 ASP A N 1
ATOM 1980 C CA . ASP A 1 236 ? 24.877 -23.299 -34.388 1.00 69.25 236 ASP A CA 1
ATOM 1981 C C . ASP A 1 236 ? 24.784 -23.679 -32.899 1.00 69.25 236 ASP A C 1
ATOM 1983 O O . ASP A 1 236 ? 25.258 -24.734 -32.487 1.00 69.25 236 ASP A O 1
ATOM 1987 N N . GLY A 1 237 ? 24.154 -22.836 -32.073 1.00 54.56 237 GLY A N 1
ATOM 1988 C CA . GLY A 1 237 ? 23.966 -23.105 -30.649 1.00 54.56 237 GLY A CA 1
ATOM 1989 C C . GLY A 1 237 ? 25.100 -22.606 -29.747 1.00 54.56 237 GLY A C 1
ATOM 1990 O O . GLY A 1 237 ? 25.036 -22.816 -28.533 1.00 54.56 237 GLY A O 1
ATOM 1991 N N . ASN A 1 238 ? 26.114 -21.913 -30.276 1.00 55.50 238 ASN A N 1
ATOM 1992 C CA . ASN A 1 238 ? 27.244 -21.450 -29.473 1.00 55.50 238 ASN A CA 1
A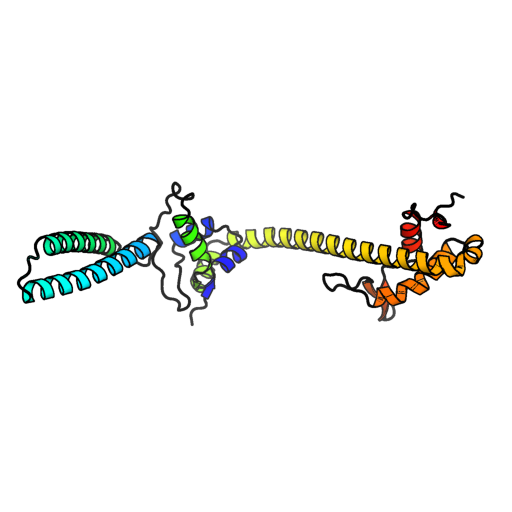TOM 1993 C C . ASN A 1 238 ? 26.936 -20.129 -28.750 1.00 55.50 238 ASN A C 1
ATOM 1995 O O . ASN A 1 238 ? 26.327 -19.216 -29.321 1.00 55.50 238 ASN A O 1
ATOM 1999 N N . PRO A 1 239 ? 27.391 -19.972 -27.492 1.00 49.78 239 PRO A N 1
ATOM 2000 C CA . PRO A 1 239 ? 27.212 -18.739 -26.743 1.00 49.78 239 PRO A CA 1
ATOM 2001 C C . PRO A 1 239 ? 28.081 -17.620 -27.322 1.00 49.78 239 PRO A C 1
ATOM 2003 O O . PRO A 1 239 ? 29.310 -17.666 -27.278 1.00 49.78 239 PRO A O 1
ATOM 2006 N N . ILE A 1 240 ? 27.430 -16.558 -27.784 1.00 70.44 240 ILE A N 1
ATOM 2007 C CA . ILE A 1 240 ? 28.071 -15.356 -28.315 1.00 70.44 240 ILE A CA 1
ATOM 2008 C C . ILE A 1 240 ? 27.747 -14.137 -27.446 1.00 70.44 240 ILE A C 1
ATOM 2010 O O . ILE A 1 240 ? 26.621 -13.936 -26.978 1.00 70.44 240 ILE A O 1
ATOM 2014 N N . LEU A 1 241 ? 28.755 -13.293 -27.232 1.00 69.00 241 LEU A N 1
ATOM 2015 C CA . LEU A 1 241 ? 28.621 -12.031 -26.508 1.00 69.00 241 LEU A CA 1
ATOM 2016 C C . LEU A 1 241 ? 28.505 -10.884 -27.507 1.00 69.00 241 LEU A C 1
ATOM 2018 O O . LEU A 1 241 ? 29.365 -10.713 -28.365 1.00 69.00 241 LEU A O 1
ATOM 2022 N N . ARG A 1 242 ? 27.439 -10.096 -27.386 1.00 74.75 242 ARG A N 1
ATOM 2023 C CA . ARG A 1 242 ? 27.137 -8.946 -28.244 1.00 74.75 242 ARG A CA 1
ATOM 2024 C C . ARG A 1 242 ? 27.178 -7.644 -27.449 1.00 74.75 242 ARG A C 1
ATOM 2026 O O . ARG A 1 242 ? 27.094 -7.639 -26.221 1.00 74.75 242 ARG A O 1
ATOM 2033 N N . GLY A 1 243 ? 27.268 -6.526 -28.164 1.00 73.19 243 GLY A N 1
ATOM 2034 C CA . GLY A 1 243 ? 27.176 -5.186 -27.578 1.00 73.19 243 GLY A CA 1
ATOM 2035 C C . GLY A 1 243 ? 28.502 -4.438 -27.450 1.00 73.19 243 GLY A C 1
ATOM 2036 O O . GLY A 1 243 ? 28.501 -3.347 -26.889 1.00 73.19 243 GLY A O 1
ATOM 2037 N N . LEU A 1 244 ? 29.598 -4.987 -27.971 1.00 85.56 244 LEU A N 1
ATOM 2038 C CA . LEU A 1 244 ? 30.837 -4.261 -28.239 1.00 85.56 244 LEU A CA 1
ATOM 2039 C C . LEU A 1 244 ? 31.307 -4.662 -29.642 1.00 85.56 244 LEU A C 1
ATOM 2041 O O . LEU A 1 244 ? 31.560 -5.842 -29.877 1.00 85.56 244 LEU A O 1
ATOM 2045 N N . SER A 1 245 ? 31.379 -3.706 -30.566 1.00 88.62 245 SER A N 1
ATOM 2046 C CA . SER A 1 245 ? 31.948 -3.874 -31.910 1.00 88.62 245 SER A CA 1
ATOM 2047 C C . SER A 1 245 ? 33.079 -2.871 -32.135 1.00 88.62 245 SER A C 1
ATOM 2049 O O . SER A 1 245 ? 33.232 -1.925 -31.358 1.00 88.62 245 SER A O 1
ATOM 2051 N N . LEU A 1 246 ? 33.853 -3.053 -33.208 1.00 89.62 246 LEU A N 1
ATOM 2052 C CA . LEU A 1 246 ? 34.847 -2.059 -33.620 1.00 89.62 246 LEU A CA 1
ATOM 2053 C C . LEU A 1 246 ? 34.187 -0.699 -33.882 1.00 89.62 246 LEU A C 1
ATOM 2055 O O . LEU A 1 246 ? 34.686 0.307 -33.391 1.00 89.62 246 LEU A O 1
ATOM 2059 N N . ASP A 1 247 ? 33.022 -0.681 -34.535 1.00 89.00 247 ASP A N 1
ATOM 2060 C CA . ASP A 1 247 ? 32.259 0.551 -34.778 1.00 89.00 247 ASP A CA 1
ATOM 2061 C C . ASP A 1 247 ? 31.840 1.231 -33.471 1.00 89.00 247 ASP A C 1
ATOM 2063 O O . ASP A 1 247 ? 32.014 2.433 -33.322 1.00 89.00 247 ASP A O 1
ATOM 2067 N N . THR A 1 248 ? 31.394 0.457 -32.471 1.00 88.12 248 THR A N 1
ATOM 2068 C CA . THR A 1 248 ? 31.048 1.002 -31.143 1.00 88.12 248 THR A CA 1
ATOM 2069 C C . THR A 1 248 ? 32.249 1.702 -30.504 1.00 88.12 248 THR A C 1
ATOM 2071 O O . THR A 1 248 ? 32.110 2.768 -29.908 1.00 88.12 248 THR A O 1
ATOM 2074 N N . ILE A 1 249 ? 33.440 1.107 -30.622 1.00 89.12 249 ILE A N 1
ATOM 2075 C CA . ILE A 1 249 ? 34.679 1.684 -30.091 1.00 89.12 249 ILE A CA 1
ATOM 2076 C C . ILE A 1 249 ? 35.047 2.952 -30.856 1.00 89.12 249 ILE A C 1
ATOM 2078 O O . ILE A 1 249 ? 35.366 3.960 -30.231 1.00 89.12 249 ILE A O 1
ATOM 2082 N N . ILE A 1 250 ? 34.971 2.924 -32.187 1.00 91.19 250 ILE A N 1
ATOM 2083 C CA . ILE A 1 250 ? 35.256 4.080 -33.043 1.00 91.19 250 ILE A CA 1
ATOM 2084 C C . ILE A 1 250 ? 34.311 5.237 -32.709 1.00 91.19 250 ILE A C 1
ATOM 2086 O O . ILE A 1 250 ? 34.776 6.358 -32.515 1.00 91.19 250 ILE A O 1
ATOM 2090 N N . ASP A 1 251 ? 33.011 4.976 -32.590 1.00 90.88 251 ASP A N 1
ATOM 2091 C CA . ASP A 1 251 ? 32.002 5.993 -32.289 1.00 90.88 251 ASP A CA 1
ATOM 2092 C C . ASP A 1 251 ? 32.204 6.612 -30.907 1.00 90.88 251 ASP A C 1
ATOM 2094 O O . ASP A 1 251 ? 32.101 7.829 -30.752 1.00 90.88 251 ASP A O 1
ATOM 2098 N N . ILE A 1 252 ? 32.533 5.798 -29.901 1.00 89.81 252 ILE A N 1
ATOM 2099 C CA . ILE A 1 252 ? 32.870 6.294 -28.563 1.00 89.81 252 ILE A CA 1
ATOM 2100 C C . ILE A 1 252 ? 34.143 7.143 -28.617 1.00 89.81 252 ILE A C 1
ATOM 2102 O O . ILE A 1 252 ? 34.153 8.255 -28.093 1.00 89.81 252 ILE A O 1
ATOM 2106 N N . MET A 1 253 ? 35.194 6.671 -29.292 1.00 90.81 253 MET A N 1
ATOM 2107 C CA . MET A 1 253 ? 36.470 7.386 -29.397 1.00 90.81 253 MET A CA 1
ATOM 2108 C C . MET A 1 253 ? 36.371 8.688 -30.198 1.00 90.81 253 MET A C 1
ATOM 2110 O O . MET A 1 253 ? 37.078 9.644 -29.886 1.00 90.81 253 MET A O 1
ATOM 2114 N N . LYS A 1 254 ? 35.468 8.770 -31.182 1.00 91.25 254 LYS A N 1
ATOM 2115 C CA . LYS A 1 254 ? 35.154 10.012 -31.910 1.00 91.25 254 LYS A CA 1
ATOM 2116 C C . LYS A 1 254 ? 34.488 11.073 -31.032 1.00 91.25 254 LYS A C 1
ATOM 2118 O O . LYS A 1 254 ? 34.574 12.252 -31.354 1.00 91.25 254 LYS A O 1
ATOM 2123 N N . LYS A 1 255 ? 33.833 10.680 -29.936 1.00 89.12 255 LYS A N 1
ATOM 2124 C CA . LYS A 1 255 ? 33.228 11.616 -28.972 1.00 89.12 255 LYS A CA 1
ATOM 2125 C C . LYS A 1 255 ? 34.238 12.166 -27.959 1.00 89.12 255 LYS A C 1
ATOM 2127 O O . LYS A 1 255 ? 33.967 13.193 -27.348 1.00 89.12 255 LYS A O 1
ATOM 2132 N N . GLN A 1 256 ? 35.395 11.519 -27.792 1.00 86.50 256 GLN A N 1
ATOM 2133 C CA . GLN A 1 256 ? 36.424 11.931 -26.829 1.00 86.50 256 GLN A CA 1
ATOM 2134 C C . GLN A 1 256 ? 37.342 13.005 -27.435 1.00 86.50 256 GLN A C 1
ATOM 2136 O O . GLN A 1 256 ? 38.420 12.716 -27.964 1.00 86.50 256 GLN A O 1
ATOM 2141 N N . THR A 1 257 ? 36.896 14.259 -27.410 1.00 83.25 257 THR A N 1
ATOM 2142 C CA . THR A 1 257 ? 37.644 15.410 -27.953 1.00 83.25 257 THR A CA 1
ATOM 2143 C C . THR A 1 257 ? 38.699 15.968 -26.999 1.00 83.25 257 THR A C 1
ATOM 2145 O O . THR A 1 257 ? 39.463 16.849 -27.372 1.00 83.25 257 THR A O 1
ATOM 2148 N N . ASP A 1 258 ? 38.731 15.476 -25.766 1.00 82.56 258 ASP A N 1
ATOM 2149 C CA . ASP A 1 258 ? 39.594 15.915 -24.670 1.00 82.56 258 ASP A CA 1
ATOM 2150 C C . ASP A 1 258 ? 41.006 15.307 -24.712 1.00 82.56 258 ASP A C 1
ATOM 2152 O O . ASP A 1 258 ? 41.897 15.743 -23.984 1.00 82.56 258 ASP A O 1
ATOM 2156 N N . PHE A 1 259 ? 41.243 14.315 -25.571 1.00 83.38 259 PHE A N 1
ATOM 2157 C CA . PHE A 1 259 ? 42.562 13.713 -25.734 1.00 83.38 259 PHE A CA 1
ATOM 2158 C C . PHE A 1 259 ? 43.464 14.532 -26.662 1.00 83.38 259 PHE A C 1
ATOM 2160 O O . PHE A 1 259 ? 43.180 14.671 -27.850 1.00 83.38 259 PHE A O 1
ATOM 2167 N N . GLU A 1 260 ? 44.619 14.965 -26.142 1.00 80.31 260 GLU A N 1
ATOM 2168 C CA . GLU A 1 260 ? 45.661 15.692 -26.892 1.00 80.31 260 GLU A CA 1
ATOM 2169 C C . GLU A 1 260 ? 46.102 14.946 -28.167 1.00 80.31 260 GLU A C 1
ATOM 2171 O O . GLU A 1 260 ? 46.373 15.546 -29.205 1.00 80.31 260 GLU A O 1
ATOM 2176 N N . PHE A 1 261 ? 46.134 13.611 -28.112 1.00 83.50 261 PHE A N 1
ATOM 2177 C CA . PHE A 1 261 ? 46.309 12.755 -29.279 1.00 83.50 261 PHE A CA 1
ATOM 2178 C C . PHE A 1 261 ? 45.108 11.820 -29.425 1.00 83.50 261 PHE A C 1
ATOM 2180 O O . PHE A 1 261 ? 44.920 10.923 -28.602 1.00 83.50 261 PHE A O 1
ATOM 2187 N N . ASN A 1 262 ? 44.334 11.995 -30.501 1.00 84.62 262 ASN A N 1
ATOM 2188 C CA . ASN A 1 262 ? 43.224 11.115 -30.859 1.00 84.62 262 ASN A CA 1
ATOM 2189 C C . ASN A 1 262 ? 43.161 10.878 -32.390 1.00 84.62 262 ASN A C 1
ATOM 2191 O O . ASN A 1 262 ? 42.675 11.732 -33.135 1.00 84.62 262 ASN A O 1
ATOM 2195 N N . PRO A 1 263 ? 43.619 9.715 -32.894 1.00 83.19 263 PRO A N 1
ATOM 2196 C CA . PRO A 1 263 ? 43.621 9.398 -34.324 1.00 83.19 263 PRO A CA 1
ATOM 2197 C C . PRO A 1 263 ? 42.216 9.124 -34.890 1.00 83.19 263 PRO A C 1
ATOM 2199 O O . PRO A 1 263 ? 42.055 9.049 -36.110 1.00 83.19 263 PRO A O 1
ATOM 2202 N N . PHE A 1 264 ? 41.192 9.012 -34.037 1.00 85.31 264 PHE A N 1
ATOM 2203 C CA . PHE A 1 264 ? 39.798 8.828 -34.448 1.00 85.31 264 PHE A CA 1
ATOM 2204 C C . PHE A 1 264 ? 39.119 10.136 -34.886 1.00 85.31 264 PHE A C 1
ATOM 2206 O O . PHE A 1 264 ? 38.109 10.088 -35.586 1.00 85.31 264 PHE A O 1
ATOM 2213 N N . LEU A 1 265 ? 39.692 11.295 -34.530 1.00 82.56 265 LEU A N 1
ATOM 2214 C CA . LEU A 1 265 ? 39.173 12.626 -34.882 1.00 82.56 265 LEU A CA 1
ATOM 2215 C C . LEU A 1 265 ? 39.712 13.176 -36.206 1.00 82.56 265 LEU A C 1
ATOM 2217 O O . LEU A 1 265 ? 39.239 14.214 -36.668 1.00 82.56 265 LEU A O 1
ATOM 2221 N N . LYS A 1 266 ? 40.711 12.523 -36.815 1.00 65.31 266 LYS A N 1
ATOM 2222 C CA . LYS A 1 266 ? 41.268 12.974 -38.095 1.00 65.31 266 LYS A CA 1
ATOM 2223 C C . LYS A 1 266 ? 40.156 12.997 -39.149 1.00 65.31 266 LYS A C 1
ATOM 2225 O O . LYS A 1 266 ? 39.634 11.946 -39.518 1.00 65.31 266 LYS A O 1
ATOM 2230 N N . LYS A 1 267 ? 39.813 14.197 -39.629 1.00 51.59 267 LYS A N 1
ATOM 2231 C CA . LYS A 1 267 ? 39.105 14.367 -40.899 1.00 51.59 267 LYS A CA 1
ATOM 2232 C C . LYS A 1 267 ? 40.065 13.911 -41.999 1.00 51.59 267 LYS A C 1
ATOM 2234 O O . LYS A 1 267 ? 41.168 14.450 -42.086 1.00 51.59 267 LYS A O 1
ATOM 2239 N N . PHE A 1 268 ? 39.673 12.883 -42.743 1.00 43.66 268 PHE A N 1
ATOM 2240 C CA . PHE A 1 268 ? 40.185 12.696 -44.097 1.00 43.66 268 PHE A CA 1
ATOM 2241 C C . PHE A 1 268 ? 39.564 13.765 -44.993 1.00 43.66 268 PHE A C 1
ATOM 2243 O O . PHE A 1 268 ? 38.379 14.098 -44.747 1.00 43.66 268 PHE A O 1
#

Sequence (268 aa):
MTDLIKGHELLERWNIDIFKLYDYINKGLQPLNQTGKPIPPPNVTHMLKLLRAIKGELQVMQRIEKLNKEAGEETDDINKLLTIRLREANRLEEKLNAIEDKTSWLNFKIPKDKLSDEDYYENYYKVLDDHFSKDDVEKIEKNNPNILKDFSKKALKTFHKNRTESAKETTQQQEAIKEKFIRDAWIRLIKDKREKFRTMSQNNIAKEIYDYVFPLLKIKKTETKKHVLTRSVDRDGNPILRGLSLDTIIDIMKKQTDFEFNPFLKKF